Protein 5M2S (pdb70)

B-factor: mean 12.38, std 9.15, range [3.56, 56.99]

Sequence (220 aa):
PVANADVVIFDFGNYEAKAGEEVQVDVTVDSKNKAISAMDVVVFAIDSSPLTIDEIDKKESLAFKTTTAMTNIAILGANFKSLDDDKGEPLVPTKDPVFTLYVTVPATTPDGVYNVGFGNKCEVHKSNDGSKKYSSTAINGKKIKVGNPNVTLWGDANCDGIIVDISDAVIIMQSSLSNPSSKFGRNGNDEHHITAQGELNGDVNENGNGITNNADALAIQKYLLNLIGNLT

CATH classification: 2.60.40.680

Solvent-accessible surface area: 10361 Å² total; per-residue (Å²): 187,136,91,126,6,48,0,43,0,43,1,20,78,47,136,9,147,43,42,76,148,13,100,0,48,0,46,13,77,4,85,138,59,32,0,0,0,0,1,0,18,5,40,34,59,96,50,6,64,11,72,103,6,43,124,65,0,65,3,8,157,30,92,2,35,20,14,80,89,62,43,0,0,0,0,34,0,30,56,121,118,0,58,34,48,76,17,74,191,62,31,0,3,15,0,70,1,38,0,35,84,122,9,86,84,14,79,26,75,5,16,39,32,152,51,37,41,1,0,81,34,3,60,8,42,92,31,58,40,51,46,79,62,0,93,0,73,0,25,132,95,156,42,90,71,86,0,3,1,26,57,62,51,89,31,7,0,0,0,0,0,6,0,39,4,10,69,39,32,84,83,61,10,4,122,136,11,125,34,150,74,50,0,62,48,60,0,37,91,0,0,10,5,45,129,85,72,81,30,28,49,82,34,0,0,74,10,0,2,86,80,26,1,98,82,60,67,99,24,75

InterPro domains:
  IPR008965 CBM2/CBM3, carbohydrate-binding domain superfamily [SSF49384] (297-429)
  IPR008965 CBM2/CBM3, carbohydrate-binding domain superfamily [SSF49384] (471-603)
  IPR018247 EF-Hand 1, calcium-binding site [PS00018] (653-665)
  IPR036439 Dockerin domain superfamily [G3DSA:1.10.1330.10] (651-727)
  IPR036439 Dockerin domain superfamily [SSF63446] (649-690)

Nearest PDB structures (foldseek):
  5m2s-assembly1_B  TM=1.013E+00  e=1.628E-16  Ruminococcus flavefaciens FD-1
  5m2o-assembly1_B  TM=9.674E-01  e=4.427E-07  Ruminococcus flavefaciens FD-1
  8x39-assembly1_B  TM=8.456E-01  e=5.136E-03  Acetivibrio thermocellus DSM 1313
  2vn5-assembly2_D  TM=6.337E-01  e=2.522E-01  Ruminiclostridium cellulolyticum
  5m2s-assembly1_A  TM=1.007E+00  e=7.037E-29  Ruminococcus flavefaciens

Radius of gyration: 18.74 Å; Cα contacts (8 Å, |Δi|>4): 609; chains: 2; bounding box: 54×43×37 Å

Foldseek 3Di:
DDPDFQKEKEQDEAEEAAFDKDKTFIFMDNVQAFFFKKKFAKDKFPPKAQPDKAQAQPQLRWGWDDDRVRNIIMTTRAPPVRHTDDGDRGGRIITIMHRHNPHDFDKMFMGTDDDIFTHRHDPPHTTGYYYDDRIYGYDDD/DAPAACQQQPPPDHDLVSLVLLVCCVVPVCDANCPHDDPSHTHPNSQQNQCFDPRPPTGDNVSSVVSVCCVVVVDVDTD

Structure (mmCIF, N/CA/C/O backbone):
data_5M2S
#
_entry.id   5M2S
#
_cell.length_a   45.610
_cell.length_b   64.490
_cell.length_c   47.670
_cell.angle_alpha   90.000
_cell.angle_beta   116.720
_cell.angle_gamma   90.000
#
_symmetry.space_group_name_H-M   'P 1 21 1'
#
loop_
_entity.id
_entity.type
_entity.pdbx_description
1 polymer 'Putative cellulosomal scaffoldin protein'
2 polymer 'Doc8: Type I dockerin repeat domain from family 9 glycoside hydrolase WP_009982745[Ruminococcus flavefaciens]'
3 non-polymer 'CALCIUM ION'
4 non-polymer GLYCEROL
5 water water
#
loop_
_atom_site.group_PDB
_atom_site.id
_atom_site.type_symbol
_atom_site.label_atom_id
_atom_site.label_alt_id
_atom_site.label_comp_id
_atom_site.label_asym_id
_atom_site.label_entity_id
_atom_site.label_seq_id
_atom_site.pdbx_PDB_ins_code
_atom_site.Cartn_x
_atom_site.Cartn_y
_atom_site.Cartn_z
_atom_site.occupancy
_atom_site.B_iso_or_equiv
_atom_site.auth_seq_id
_atom_site.auth_comp_id
_atom_site.auth_asym_id
_atom_site.auth_atom_id
_atom_site.pdbx_PDB_model_num
ATOM 1 N N . PRO A 1 3 ? 19.780 3.618 -6.567 1.00 31.35 3 PRO A N 1
ATOM 2 C CA . PRO A 1 3 ? 19.984 3.694 -8.026 1.00 31.33 3 PRO A CA 1
ATOM 3 C C . PRO A 1 3 ? 18.699 3.462 -8.817 1.00 31.23 3 PRO A C 1
ATOM 4 O O . PRO A 1 3 ? 17.908 2.588 -8.438 1.00 31.64 3 PRO A O 1
ATOM 8 N N . VAL A 1 4 ? 18.478 4.216 -9.893 1.00 28.05 4 VAL A N 1
ATOM 9 C CA . VAL A 1 4 ? 17.354 3.906 -10.801 1.00 27.62 4 VAL A CA 1
ATOM 10 C C . VAL A 1 4 ? 17.887 3.816 -12.224 1.00 26.56 4 VAL A C 1
ATOM 11 O O . VAL A 1 4 ? 18.891 4.470 -12.567 1.00 25.69 4 VAL A O 1
ATOM 15 N N . ALA A 1 5 ? 17.232 2.988 -13.033 1.00 24.19 5 ALA A N 1
ATOM 16 C CA . ALA A 1 5 ? 17.602 2.842 -14.435 1.00 24.08 5 ALA A CA 1
ATOM 17 C C . ALA A 1 5 ? 17.376 4.167 -15.168 1.00 21.39 5 ALA A C 1
ATOM 18 O O . ALA A 1 5 ? 16.741 5.078 -14.647 1.00 22.36 5 ALA A O 1
ATOM 20 N N . ASN A 1 6 ? 17.949 4.267 -16.361 1.00 19.74 6 ASN A N 1
ATOM 21 C CA . ASN A 1 6 ? 17.714 5.362 -17.276 1.00 17.31 6 ASN A CA 1
ATOM 22 C C . ASN A 1 6 ? 16.178 5.486 -17.478 1.00 14.93 6 ASN A C 1
ATOM 23 O O . ASN A 1 6 ? 15.519 4.554 -17.952 1.00 13.13 6 ASN A O 1
ATOM 28 N N . ALA A 1 7 ? 15.610 6.619 -17.053 1.00 12.27 7 ALA A N 1
ATOM 29 C CA . ALA A 1 7 ? 14.157 6.828 -17.079 1.00 10.93 7 ALA A CA 1
ATOM 30 C C . ALA A 1 7 ? 13.610 6.992 -18.483 1.00 9.87 7 ALA A C 1
ATOM 31 O O . ALA A 1 7 ? 14.299 7.458 -19.376 1.00 9.43 7 ALA A O 1
ATOM 33 N N . ASP A 1 8 ? 12.348 6.601 -18.656 1.00 9.22 8 ASP A N 1
ATOM 34 C CA . ASP A 1 8 ? 11.684 6.693 -19.949 1.00 9.24 8 ASP A CA 1
ATOM 35 C C . ASP A 1 8 ? 11.472 8.171 -20.333 1.00 8.35 8 ASP A C 1
ATOM 36 O O . ASP A 1 8 ? 11.487 8.550 -21.518 1.00 8.50 8 ASP A O 1
ATOM 41 N N . VAL A 1 9 ? 11.217 8.989 -19.323 1.00 7.57 9 VAL A N 1
ATOM 42 C CA A VAL A 1 9 ? 10.901 10.397 -19.566 0.50 7.45 9 VAL A CA 1
ATOM 43 C CA B VAL A 1 9 ? 10.796 10.393 -19.494 0.50 7.19 9 VAL A CA 1
ATOM 44 C C . VAL A 1 9 ? 11.645 11.249 -18.575 1.00 7.25 9 VAL A C 1
ATOM 45 O O . VAL A 1 9 ? 11.774 10.912 -17.402 1.00 7.31 9 VAL A O 1
ATOM 52 N N . ILE A 1 10 ? 12.192 12.348 -19.075 1.00 7.02 10 ILE A N 1
ATOM 53 C CA . ILE A 1 10 ? 13.046 13.206 -18.248 1.00 6.87 10 ILE A CA 1
ATOM 54 C C . ILE A 1 10 ? 12.457 14.616 -18.226 1.00 6.46 10 ILE A C 1
ATOM 55 O O . ILE A 1 10 ? 12.288 15.251 -19.298 1.00 7.01 10 ILE A O 1
ATOM 60 N N . PHE A 1 11 ? 12.161 15.110 -17.028 1.00 6.02 11 PHE A N 1
ATOM 61 C CA . PHE A 1 11 ? 11.727 16.480 -16.847 1.00 5.76 11 PHE A CA 1
ATOM 62 C C . PHE A 1 11 ? 12.934 17.327 -16.521 1.00 5.95 11 PHE A C 1
ATOM 63 O O . PHE A 1 11 ? 13.828 16.869 -15.815 1.00 6.30 11 PHE A O 1
ATOM 71 N N . ASP A 1 12 ? 12.913 18.577 -16.972 1.00 6.06 12 ASP A N 1
ATOM 72 C CA . ASP A 1 12 ? 13.960 19.559 -16.646 1.00 6.09 12 ASP A CA 1
ATOM 73 C C . ASP A 1 12 ? 13.256 20.796 -16.080 1.00 6.05 12 ASP A C 1
ATOM 74 O O . ASP A 1 12 ? 12.506 21.481 -16.792 1.00 5.86 12 ASP A O 1
ATOM 79 N N . PHE A 1 13 ? 13.511 21.061 -14.789 1.00 6.16 13 PHE A N 1
ATOM 80 C CA . PHE A 1 13 ? 12.954 22.225 -14.097 1.00 6.02 13 PHE A CA 1
ATOM 81 C C . PHE A 1 13 ? 13.700 23.540 -14.397 1.00 6.18 13 PHE A C 1
ATOM 82 O O . PHE A 1 13 ? 13.218 24.598 -14.049 1.00 5.68 13 PHE A O 1
ATOM 90 N N . GLY A 1 14 ? 14.845 23.463 -15.072 1.00 6.48 14 GLY A N 1
ATOM 91 C CA . GLY A 1 14 ? 15.683 24.616 -15.295 1.00 6.85 14 GLY A CA 1
ATOM 92 C C . GLY A 1 14 ? 16.433 25.012 -14.057 1.00 7.26 14 GLY A C 1
ATOM 93 O O . GLY A 1 14 ? 16.111 24.560 -12.937 1.00 7.01 14 GLY A O 1
ATOM 94 N N . ASN A 1 15 ? 17.437 25.874 -14.251 1.00 7.45 15 ASN A N 1
ATOM 95 C CA . ASN A 1 15 ? 18.148 26.499 -13.142 1.00 7.59 15 ASN A CA 1
ATOM 96 C C . ASN A 1 15 ? 17.981 28.017 -13.220 1.00 7.36 15 ASN A C 1
ATOM 97 O O . ASN A 1 15 ? 17.793 28.575 -14.308 1.00 7.64 15 ASN A O 1
ATOM 102 N N . TYR A 1 16 ? 18.015 28.672 -12.060 1.00 7.21 16 TYR A N 1
ATOM 103 C CA . TYR A 1 16 ? 17.681 30.079 -11.943 1.00 7.35 16 TYR A CA 1
ATOM 104 C C . TYR A 1 16 ? 18.590 30.783 -10.961 1.00 8.10 16 TYR A C 1
ATOM 105 O O . TYR A 1 16 ? 19.181 30.147 -10.060 1.00 7.70 16 TYR A O 1
ATOM 114 N N . GLU A 1 17 ? 18.710 32.097 -11.156 1.00 9.44 17 GLU A N 1
ATOM 115 C CA . GLU A 1 17 ? 19.358 32.952 -10.188 1.00 11.16 17 GLU A CA 1
ATOM 116 C C . GLU A 1 17 ? 18.416 34.090 -9.843 1.00 10.43 17 GLU A C 1
ATOM 117 O O . GLU A 1 17 ? 17.804 34.693 -10.716 1.00 10.51 17 GLU A O 1
ATOM 123 N N . ALA A 1 18 ? 18.258 34.359 -8.565 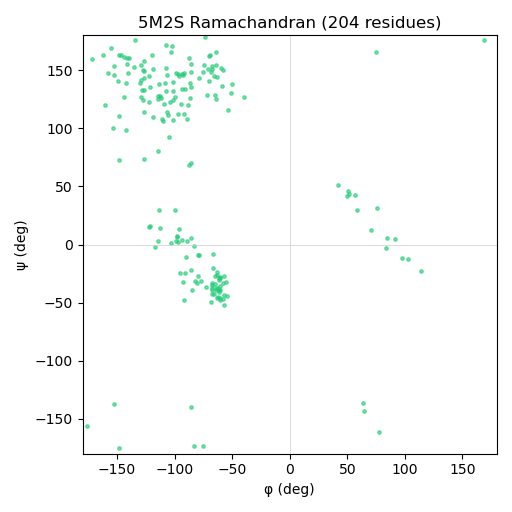1.00 10.51 18 ALA A N 1
ATOM 124 C CA . ALA A 1 18 ? 17.365 35.411 -8.142 1.00 10.16 18 ALA A CA 1
ATOM 125 C C . ALA A 1 18 ? 17.924 36.131 -6.926 1.00 11.07 18 ALA A C 1
ATOM 126 O O . ALA A 1 18 ? 18.770 35.607 -6.181 1.00 11.55 18 ALA A O 1
ATOM 128 N N . LYS A 1 19 ? 17.396 37.319 -6.708 1.00 12.26 19 LYS A N 1
ATOM 129 C CA . LYS A 1 19 ? 17.652 38.066 -5.479 1.00 12.46 19 LYS A CA 1
ATOM 130 C C . LYS A 1 19 ? 16.481 37.845 -4.553 1.00 11.43 19 LYS A C 1
ATOM 131 O O . LYS A 1 19 ? 15.349 37.697 -5.012 1.00 11.00 19 LYS A O 1
ATOM 137 N N . ALA A 1 20 ? 16.737 37.841 -3.252 1.00 10.27 20 ALA A N 1
ATOM 138 C CA . ALA A 1 20 ? 15.652 37.828 -2.286 1.00 10.30 20 ALA A CA 1
ATOM 139 C C . ALA A 1 20 ? 14.627 38.927 -2.581 1.00 10.08 20 ALA A C 1
ATOM 140 O O . ALA A 1 20 ? 15.002 40.104 -2.744 1.00 10.37 20 ALA A O 1
ATOM 142 N N . GLY A 1 21 ? 13.343 38.547 -2.616 1.00 9.52 21 GLY A N 1
ATOM 143 C CA . GLY A 1 21 ? 12.226 39.452 -2.915 1.00 9.83 21 GLY A CA 1
ATOM 144 C C . GLY A 1 21 ? 11.695 39.310 -4.331 1.00 10.44 21 GLY A C 1
ATOM 145 O O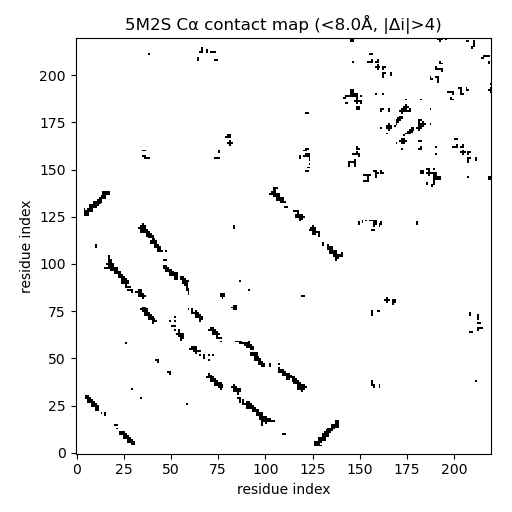 . GLY A 1 21 ? 10.621 39.806 -4.637 1.00 11.56 21 GLY A O 1
ATOM 146 N N . GLU A 1 22 ? 12.417 38.612 -5.184 1.00 10.12 22 GLU A N 1
ATOM 147 C CA . GLU A 1 22 ? 12.009 38.500 -6.584 1.00 10.80 22 GLU A CA 1
ATOM 148 C C . GLU A 1 22 ? 11.042 37.347 -6.830 1.00 10.96 22 GLU A C 1
ATOM 149 O O . GLU A 1 22 ? 10.949 36.405 -6.048 1.00 10.37 22 GLU A O 1
ATOM 155 N N . GLU A 1 23 ? 10.340 37.450 -7.944 1.00 10.69 23 GLU A N 1
ATOM 156 C CA . GLU A 1 23 ? 9.527 36.355 -8.449 1.00 11.13 23 GLU A CA 1
ATOM 157 C C . GLU A 1 23 ? 10.327 35.628 -9.502 1.00 10.30 23 GLU A C 1
ATOM 158 O O . GLU A 1 23 ? 11.106 36.244 -10.242 1.00 10.77 23 GLU A O 1
ATOM 164 N N . VAL A 1 24 ? 10.116 34.324 -9.574 1.00 8.47 24 VAL A N 1
ATOM 165 C CA . VAL A 1 24 ? 10.822 33.462 -10.516 1.00 8.34 24 VAL A CA 1
ATOM 166 C C . VAL A 1 24 ? 9.756 32.649 -11.242 1.00 7.72 24 VAL A C 1
ATOM 167 O O . VAL A 1 24 ? 8.928 32.038 -10.593 1.00 7.85 24 VAL A O 1
ATOM 171 N N . GLN A 1 25 ? 9.774 32.681 -12.581 1.00 7.39 25 GLN A N 1
ATOM 172 C CA . GLN A 1 25 ? 8.938 31.803 -13.407 1.00 7.35 25 GLN A CA 1
ATOM 173 C C . GLN A 1 25 ? 9.733 30.550 -13.719 1.00 7.04 25 GLN A C 1
ATOM 174 O O . GLN A 1 25 ? 10.765 30.616 -14.417 1.00 6.86 25 GLN A O 1
ATOM 180 N N . VAL A 1 26 ? 9.286 29.428 -13.169 1.00 6.77 26 VAL A N 1
ATOM 181 C CA . VAL A 1 26 ? 9.929 28.148 -13.372 1.00 6.63 26 VAL A CA 1
ATOM 182 C C . VAL A 1 26 ? 9.195 27.416 -14.495 1.00 7.11 26 VAL A C 1
ATOM 183 O O . VAL A 1 26 ? 8.033 27.059 -14.343 1.00 6.72 26 VAL A O 1
ATOM 187 N N . ASP A 1 27 ? 9.876 27.243 -15.627 1.00 7.37 27 ASP A N 1
ATOM 188 C CA . ASP A 1 27 ? 9.334 26.483 -16.754 1.00 8.26 27 ASP A CA 1
ATOM 189 C C . ASP A 1 27 ? 9.951 25.094 -16.762 1.00 7.74 27 ASP A C 1
ATOM 190 O O . ASP A 1 27 ? 11.178 24.957 -16.824 1.00 8.23 27 ASP A O 1
ATOM 195 N N . VAL A 1 28 ? 9.089 24.080 -16.733 1.00 6.88 28 VAL A N 1
ATOM 196 C CA . VAL A 1 28 ? 9.488 22.674 -16.678 1.00 6.59 28 VAL A CA 1
ATOM 197 C C . VAL A 1 28 ? 9.283 22.126 -18.080 1.00 6.62 28 VAL A C 1
ATOM 198 O O . VAL A 1 28 ? 8.187 22.235 -18.622 1.00 7.36 28 VAL A O 1
ATOM 202 N N . THR A 1 29 ? 10.325 21.589 -18.690 1.00 6.37 29 THR A N 1
ATOM 203 C CA . THR A 1 29 ? 10.185 20.962 -20.000 1.00 6.67 29 THR A CA 1
ATOM 204 C C . THR A 1 29 ? 10.303 19.445 -19.834 1.00 6.52 29 THR A C 1
ATOM 205 O O . THR A 1 29 ? 10.656 18.954 -18.760 1.00 6.24 29 THR A O 1
ATOM 209 N N . VAL A 1 30 ? 10.027 18.694 -20.899 1.00 6.61 30 VAL A N 1
ATOM 210 C CA . VAL A 1 30 ? 10.067 17.247 -20.814 1.00 6.89 30 VAL A CA 1
ATOM 211 C C . VAL A 1 30 ? 10.641 16.655 -22.095 1.00 7.26 30 VAL A C 1
ATOM 212 O O . VAL A 1 30 ? 10.326 17.139 -23.198 1.00 7.22 30 VAL A O 1
ATOM 216 N N . ASP A 1 31 ? 11.483 15.636 -21.914 1.00 7.48 31 ASP A N 1
ATOM 217 C CA . ASP A 1 31 ? 12.005 14.815 -22.999 1.00 7.86 31 ASP A CA 1
ATOM 218 C C . ASP A 1 31 ? 11.391 13.439 -22.860 1.00 7.88 31 ASP A C 1
ATOM 219 O O . ASP A 1 31 ? 11.713 12.673 -21.930 1.00 7.26 31 ASP A O 1
ATOM 224 N N . SER A 1 32 ? 10.476 13.115 -23.763 1.00 7.76 32 SER A N 1
ATOM 225 C CA . SER A 1 32 ? 9.846 11.790 -23.718 1.00 8.28 32 SER A CA 1
ATOM 226 C C . SER A 1 32 ? 10.509 10.841 -24.702 1.00 8.97 32 SER A C 1
ATOM 227 O O . SER A 1 32 ? 9.999 9.730 -24.928 1.00 9.38 32 SER A O 1
ATOM 230 N N . LYS A 1 33 ? 11.604 11.279 -25.319 1.00 9.77 33 LYS A N 1
ATOM 231 C CA . LYS A 1 33 ? 12.356 10.436 -26.278 1.00 10.65 33 LYS A CA 1
ATOM 232 C C . LYS A 1 33 ? 11.451 9.971 -27.406 1.00 11.04 33 LYS A C 1
ATOM 233 O O . LYS A 1 33 ? 11.530 8.803 -27.851 1.00 10.34 33 LYS A O 1
ATOM 239 N N . ASN A 1 34 ? 10.636 10.911 -27.892 1.00 10.65 34 ASN A N 1
ATOM 240 C CA . ASN A 1 34 ? 9.696 10.736 -29.011 1.00 12.13 34 ASN A CA 1
ATOM 241 C C . ASN A 1 34 ? 8.481 9.851 -28.710 1.00 11.97 34 ASN A C 1
ATOM 242 O O . ASN A 1 34 ? 7.757 9.448 -29.630 1.00 13.08 34 ASN A O 1
ATOM 247 N N . LYS A 1 35 ? 8.266 9.548 -27.439 1.00 11.62 35 LYS A N 1
ATOM 248 C CA . LYS A 1 35 ? 7.142 8.701 -27.021 1.00 10.97 35 LYS A CA 1
ATOM 249 C C . LYS A 1 35 ? 5.934 9.575 -26.696 1.00 9.89 35 LYS A C 1
ATOM 250 O O . LYS A 1 35 ? 6.084 10.719 -26.267 1.00 9.23 35 LYS A O 1
ATOM 256 N N . ALA A 1 36 ? 4.744 9.044 -26.960 1.00 9.12 36 ALA A N 1
ATOM 257 C CA . ALA A 1 36 ? 3.491 9.735 -26.652 1.00 8.23 36 ALA A CA 1
ATOM 258 C C . ALA A 1 36 ? 3.055 9.471 -25.224 1.00 7.81 36 ALA A C 1
ATOM 259 O O . ALA A 1 36 ? 3.304 8.387 -24.658 1.00 8.27 36 ALA A O 1
ATOM 261 N N . ILE A 1 37 ? 2.380 10.483 -24.648 1.00 7.16 37 ILE A N 1
ATOM 262 C CA . ILE A 1 37 ? 1.976 10.472 -23.252 1.00 6.55 37 ILE A CA 1
ATOM 263 C C . ILE A 1 37 ? 0.489 10.782 -23.248 1.00 6.37 37 ILE A C 1
ATOM 264 O O . ILE A 1 37 ? 0.033 11.703 -23.958 1.00 6.47 37 ILE A O 1
ATOM 269 N N . SER A 1 38 ? -0.293 10.009 -22.495 1.00 6.11 38 SER A N 1
ATOM 270 C CA . SER A 1 38 ? -1.751 10.237 -22.463 1.00 5.99 38 SER A CA 1
ATOM 271 C C . SER A 1 38 ? -2.219 11.174 -21.384 1.00 5.56 38 SER A C 1
ATOM 272 O O . SER A 1 38 ? -3.288 11.765 -21.535 1.00 5.61 38 SER A O 1
ATOM 275 N N . ALA A 1 39 ? -1.443 11.306 -20.307 1.00 5.36 39 ALA A N 1
ATOM 276 C CA . ALA A 1 39 ? -1.840 12.106 -19.160 1.00 5.13 39 ALA A CA 1
ATOM 277 C C . ALA A 1 39 ? -0.704 12.231 -18.186 1.00 5.05 39 ALA A C 1
ATOM 278 O O . ALA A 1 39 ? 0.218 11.433 -18.208 1.00 5.09 39 ALA A O 1
ATOM 280 N N . MET A 1 40 ? -0.779 13.250 -17.327 1.00 4.97 40 MET A N 1
ATOM 281 C CA . MET A 1 40 ? 0.112 13.346 -16.165 1.00 4.91 40 MET A CA 1
ATOM 282 C C . MET A 1 40 ? -0.707 13.738 -14.955 1.00 4.78 40 MET A C 1
ATOM 283 O O . MET A 1 40 ? -1.727 14.408 -15.084 1.00 4.62 40 MET A O 1
ATOM 288 N N . ASP A 1 41 ? -0.221 13.326 -13.793 1.00 4.69 41 ASP A N 1
ATOM 289 C CA . ASP A 1 41 ? -0.855 13.655 -12.526 1.00 4.64 41 ASP A CA 1
ATOM 290 C C . ASP A 1 41 ? 0.265 13.758 -11.512 1.00 4.72 41 ASP A C 1
ATOM 291 O O . ASP A 1 41 ? 0.954 12.760 -11.221 1.00 5.08 41 ASP A O 1
ATOM 296 N N . VAL A 1 42 ? 0.523 14.976 -11.053 1.00 4.53 42 VAL A N 1
ATOM 297 C CA . VAL A 1 42 ? 1.748 15.275 -10.326 1.00 4.63 42 VAL A CA 1
ATOM 298 C C . VAL A 1 42 ? 1.496 16.220 -9.150 1.00 4.58 42 VAL A C 1
ATOM 299 O O . VAL A 1 42 ? 0.496 16.932 -9.095 1.00 4.46 42 VAL A O 1
ATOM 303 N N . VAL A 1 43 ? 2.451 16.221 -8.224 1.00 4.89 43 VAL A N 1
ATOM 304 C CA A VAL A 1 43 ? 2.520 17.301 -7.236 0.50 4.76 43 VAL A CA 1
ATOM 305 C CA B VAL A 1 43 ? 2.537 17.171 -7.130 0.50 4.96 43 VAL A CA 1
ATOM 306 C C . VAL A 1 43 ? 3.937 17.794 -7.198 1.00 4.90 43 VAL A C 1
ATOM 307 O O . VAL A 1 43 ? 4.894 17.063 -7.498 1.00 5.00 43 VAL A O 1
ATOM 314 N N . PHE A 1 44 ? 4.061 19.091 -6.899 1.00 4.72 44 PHE A N 1
ATOM 315 C CA . PHE A 1 44 ? 5.360 19.763 -6.869 1.00 4.66 44 PHE A CA 1
ATOM 316 C C . PHE A 1 44 ? 5.823 19.932 -5.432 1.00 4.86 44 PHE A C 1
ATOM 317 O O . PHE A 1 44 ? 5.049 19.713 -4.482 1.00 5.39 44 PHE A O 1
ATOM 325 N N . ALA A 1 45 ? 7.075 20.363 -5.281 1.00 4.88 45 ALA A N 1
ATOM 326 C CA . ALA A 1 45 ? 7.645 20.698 -3.980 1.00 5.21 45 ALA A CA 1
ATOM 327 C C . ALA A 1 45 ? 8.739 21.745 -4.153 1.00 5.42 45 ALA A C 1
ATOM 328 O O . ALA A 1 45 ? 9.366 21.812 -5.197 1.00 5.17 45 ALA A O 1
ATOM 330 N N . ILE A 1 46 ? 8.970 22.536 -3.107 1.00 5.71 46 ILE A N 1
ATOM 331 C CA . ILE A 1 46 ? 9.969 23.566 -3.127 1.00 6.00 46 ILE A CA 1
ATOM 332 C C . ILE A 1 46 ? 10.533 23.773 -1.714 1.00 6.44 46 ILE A C 1
ATOM 333 O O . ILE A 1 46 ? 9.787 23.710 -0.711 1.00 7.26 46 ILE A O 1
ATOM 338 N N . ASP A 1 47 ? 11.841 23.997 -1.641 1.00 6.78 47 ASP A N 1
ATOM 339 C CA . ASP A 1 47 ? 12.536 24.251 -0.367 1.00 7.18 47 ASP A CA 1
ATOM 340 C C . ASP A 1 47 ? 12.066 25.555 0.280 1.00 7.66 47 ASP A C 1
ATOM 341 O O . ASP A 1 47 ? 12.069 26.629 -0.339 1.00 7.47 47 ASP A O 1
ATOM 346 N N . SER A 1 48 ? 11.684 25.472 1.544 1.00 8.00 48 SER A N 1
ATOM 347 C CA A SER A 1 48 ? 11.397 26.636 2.352 0.70 8.84 48 SER A CA 1
ATOM 348 C CA B SER A 1 48 ? 11.375 26.679 2.304 0.30 7.99 48 SER A CA 1
ATOM 349 C C . SER A 1 48 ? 12.624 27.573 2.353 1.00 8.05 48 SER A C 1
ATOM 350 O O . SER A 1 48 ? 13.768 27.086 2.373 1.00 7.79 48 SER A O 1
ATOM 355 N N . PRO A 1 49 ? 12.439 28.902 2.368 1.00 7.47 49 PRO A N 1
ATOM 356 C CA . PRO A 1 49 ? 11.166 29.603 2.515 1.00 7.52 49 PRO A CA 1
ATOM 357 C C . PRO A 1 49 ? 10.536 30.024 1.175 1.00 7.20 49 PRO A C 1
ATOM 358 O O . PRO A 1 49 ? 9.605 30.847 1.165 1.00 7.45 49 PRO A O 1
ATOM 362 N N . LEU A 1 50 ? 11.036 29.496 0.059 1.00 6.86 50 LEU A N 1
ATOM 363 C CA . LEU A 1 50 ? 10.441 29.825 -1.230 1.00 6.72 50 LEU A CA 1
ATOM 364 C C . LEU A 1 50 ? 9.048 29.234 -1.302 1.00 7.27 50 LEU A C 1
ATOM 365 O O . LEU A 1 50 ? 8.787 28.217 -0.636 1.00 6.87 50 LEU A O 1
ATOM 370 N N . THR A 1 51 ? 8.178 29.852 -2.110 1.00 7.15 51 THR A N 1
ATOM 371 C CA . THR A 1 51 ? 6.819 29.382 -2.281 1.00 8.10 51 THR A CA 1
ATOM 372 C C . THR A 1 51 ? 6.469 29.239 -3.736 1.00 7.24 51 THR A C 1
ATOM 373 O O . THR A 1 51 ? 6.835 30.075 -4.547 1.00 6.91 51 THR A O 1
ATOM 377 N N . ILE A 1 52 ? 5.721 28.188 -4.055 1.00 6.54 52 ILE A N 1
ATOM 378 C CA . ILE A 1 52 ? 5.048 28.117 -5.360 1.00 6.46 52 ILE A CA 1
ATOM 379 C C . ILE A 1 52 ? 3.685 28.774 -5.155 1.00 7.13 52 ILE A C 1
ATOM 380 O O . ILE A 1 52 ? 2.817 28.218 -4.462 1.00 6.86 52 ILE A O 1
ATOM 385 N N . ASP A 1 53 ? 3.521 29.972 -5.710 1.00 7.61 53 ASP A N 1
ATOM 386 C CA . ASP A 1 53 ? 2.299 30.766 -5.490 1.00 8.86 53 ASP A CA 1
ATOM 387 C C . ASP A 1 53 ? 1.153 30.339 -6.370 1.00 8.37 53 ASP A C 1
ATOM 388 O O . ASP A 1 53 ? -0.015 30.523 -6.007 1.00 7.41 53 ASP A O 1
ATOM 393 N N . GLU A 1 54 ? 1.489 29.882 -7.582 1.00 7.49 54 GLU A N 1
ATOM 394 C CA . GLU A 1 54 ? 0.492 29.556 -8.575 1.00 8.22 54 GLU A CA 1
ATOM 395 C C . GLU A 1 54 ? 1.097 28.579 -9.580 1.00 7.12 54 GLU A C 1
ATOM 396 O O . GLU A 1 54 ? 2.280 28.645 -9.865 1.00 6.42 54 GLU A O 1
ATOM 402 N N . ILE A 1 55 ? 0.253 27.682 -10.113 1.00 6.77 55 ILE A N 1
ATOM 403 C CA . ILE A 1 55 ? 0.612 26.754 -11.151 1.00 6.04 55 ILE A CA 1
ATOM 404 C C . ILE A 1 55 ? -0.206 27.151 -12.379 1.00 5.89 55 ILE A C 1
ATOM 405 O O . ILE A 1 55 ? -1.415 27.261 -12.302 1.00 5.51 55 ILE A O 1
ATOM 410 N N . ASP A 1 56 ? 0.454 27.383 -13.502 1.00 5.78 56 ASP A N 1
ATOM 411 C CA . ASP A 1 56 ? -0.303 27.751 -14.708 1.00 5.91 56 ASP A CA 1
ATOM 412 C C . ASP A 1 56 ? -1.242 26.622 -15.156 1.00 6.19 56 ASP A C 1
ATOM 413 O O . ASP A 1 56 ? -0.904 25.425 -15.022 1.00 5.60 56 ASP A O 1
ATOM 418 N N . LYS A 1 57 ? -2.412 26.992 -15.678 1.00 6.33 57 LYS A N 1
ATOM 419 C CA A LYS A 1 57 ? -3.391 26.006 -16.138 0.70 7.13 57 LYS A CA 1
ATOM 420 C CA B LYS A 1 57 ? -3.391 26.006 -16.134 0.30 6.72 57 LYS A CA 1
ATOM 421 C C . LYS A 1 57 ? -3.168 25.576 -17.592 1.00 7.22 57 LYS A C 1
ATOM 422 O O . LYS A 1 57 ? -3.946 24.795 -18.146 1.00 8.31 57 LYS A O 1
ATOM 433 N N . GLU A 1 58 ? -2.119 26.094 -18.234 1.00 7.34 58 GLU A N 1
ATOM 434 C CA . GLU A 1 58 ? -1.718 25.639 -19.568 1.00 8.00 58 GLU A CA 1
ATOM 435 C C . GLU A 1 58 ? -0.520 24.697 -19.482 1.00 7.53 58 GLU A C 1
ATOM 436 O O . GLU A 1 58 ? 0.478 24.996 -18.801 1.00 6.59 58 GLU A O 1
ATOM 442 N N . SER A 1 59 ? -0.632 23.556 -20.180 1.00 6.97 59 SER A N 1
ATOM 443 C CA . SER A 1 59 ? 0.521 22.689 -20.466 1.00 6.79 59 SER A CA 1
ATOM 444 C C . SER A 1 59 ? 0.871 22.894 -21.926 1.00 7.43 59 SER A C 1
ATOM 445 O O . SER A 1 59 ? 0.304 22.238 -22.825 1.00 7.46 59 SER A O 1
ATOM 448 N N . LEU A 1 60 ? 1.779 23.828 -22.173 1.00 8.08 60 LEU A N 1
ATOM 449 C CA . LEU A 1 60 ? 2.020 24.276 -23.528 1.00 9.14 60 LEU A CA 1
ATOM 450 C C . LEU A 1 60 ? 2.591 23.154 -24.393 1.00 8.83 60 LEU A C 1
ATOM 451 O O . LEU A 1 60 ? 2.236 23.053 -25.585 1.00 9.29 60 LEU A O 1
ATOM 456 N N . ALA A 1 61 ? 3.401 22.274 -23.799 1.00 7.77 61 ALA A N 1
ATOM 457 C CA . ALA A 1 61 ? 3.997 21.156 -24.520 1.00 7.63 61 ALA A CA 1
ATOM 458 C C . ALA A 1 61 ? 2.974 20.236 -25.192 1.00 8.06 61 ALA A C 1
ATOM 459 O O . ALA A 1 61 ? 3.266 19.571 -26.191 1.00 8.15 61 ALA A O 1
ATOM 461 N N . PHE A 1 62 ? 1.779 20.204 -24.620 1.00 7.96 62 PHE A N 1
ATOM 462 C CA . PHE A 1 62 ? 0.681 19.380 -25.113 1.00 8.42 62 PHE A CA 1
ATOM 463 C C . PHE A 1 62 ? -0.522 20.199 -25.640 1.00 9.52 62 PHE A C 1
ATOM 464 O O . PHE A 1 62 ? -1.535 19.618 -26.060 1.00 9.86 62 PHE A O 1
ATOM 472 N N . LYS A 1 63 ? -0.399 21.524 -25.650 1.00 11.05 63 LYS A N 1
ATOM 473 C CA . LYS A 1 63 ? -1.509 22.447 -25.965 1.00 12.62 63 LYS A CA 1
ATOM 474 C C . LYS A 1 63 ? -2.796 21.986 -25.296 1.00 12.01 63 LYS A C 1
ATOM 475 O O . LYS A 1 63 ? -3.830 21.828 -25.943 1.00 11.55 63 LYS A O 1
ATOM 481 N N . THR A 1 64 ? -2.701 21.726 -23.984 1.00 10.63 64 THR A N 1
ATOM 482 C CA A THR A 1 64 ? -3.871 21.260 -23.238 0.50 10.65 64 THR A CA 1
ATOM 483 C CA B THR A 1 64 ? -3.827 21.203 -23.212 0.50 10.81 64 THR A CA 1
ATOM 484 C C . THR A 1 64 ? -3.944 21.973 -21.912 1.00 10.87 64 THR A C 1
ATOM 485 O O . THR A 1 64 ? -2.969 22.563 -21.443 1.00 10.95 64 THR A O 1
ATOM 492 N N . THR A 1 65 ? -5.128 21.924 -21.335 1.00 10.99 65 THR A N 1
ATOM 493 C CA . THR A 1 65 ? -5.430 22.592 -20.100 1.00 11.65 65 THR A CA 1
ATOM 494 C C . THR A 1 65 ? -5.222 21.653 -18.937 1.00 9.84 65 THR A C 1
ATOM 495 O O . THR A 1 65 ? -5.681 20.496 -18.938 1.00 9.39 65 THR A O 1
ATOM 499 N N . ALA A 1 66 ? -4.550 22.159 -17.908 1.00 8.62 66 ALA A N 1
ATOM 500 C CA . ALA A 1 66 ? -4.326 21.412 -16.691 1.00 8.05 66 ALA A CA 1
ATOM 501 C C . ALA A 1 66 ? -5.293 21.865 -15.605 1.00 7.61 66 ALA A C 1
ATOM 502 O O . ALA A 1 66 ? -5.558 23.052 -15.442 1.00 8.09 66 ALA A O 1
ATOM 504 N N . MET A 1 67 ? -5.804 20.901 -14.857 1.00 6.71 67 MET A N 1
ATOM 505 C CA . MET A 1 67 ? -6.515 21.202 -13.629 1.00 6.65 67 MET A CA 1
ATOM 506 C C . MET A 1 67 ? -5.506 21.292 -12.498 1.00 6.26 67 MET A C 1
ATOM 507 O O . MET A 1 67 ? -4.568 20.493 -12.439 1.00 5.77 67 MET A O 1
ATOM 512 N N . THR A 1 68 ? -5.684 22.272 -11.614 1.00 6.01 68 THR A N 1
ATOM 513 C CA . THR A 1 68 ? -4.756 22.478 -10.524 1.00 6.02 68 THR A CA 1
ATOM 514 C C . THR A 1 68 ? -5.391 22.526 -9.148 1.00 6.16 68 THR A C 1
ATOM 515 O O . THR A 1 68 ? -6.569 22.838 -8.991 1.00 6.43 68 THR A O 1
ATOM 519 N N . ASN A 1 69 ? -4.573 22.256 -8.143 1.00 6.53 69 ASN A N 1
ATOM 520 C CA . ASN A 1 69 ? -4.926 22.522 -6.769 1.00 6.74 69 ASN A CA 1
ATOM 521 C C . ASN A 1 69 ? -3.709 23.012 -6.001 1.00 7.31 69 ASN A C 1
ATOM 522 O O . ASN A 1 69 ? -2.913 22.216 -5.505 1.00 6.90 69 ASN A O 1
ATOM 527 N N . ILE A 1 70 ? -3.614 24.331 -5.845 1.00 7.23 70 ILE A N 1
ATOM 528 C CA . ILE A 1 70 ? -2.447 24.905 -5.185 1.00 7.85 70 ILE A CA 1
ATOM 529 C C . ILE A 1 70 ? -2.308 24.406 -3.758 1.00 7.81 70 ILE A C 1
ATOM 530 O O . ILE A 1 70 ? -1.181 24.306 -3.231 1.00 7.73 70 ILE A O 1
ATOM 535 N N . ALA A 1 71 ? -3.420 24.040 -3.118 1.00 7.89 71 ALA A N 1
ATOM 536 C CA . ALA A 1 71 ? -3.337 23.593 -1.724 1.00 8.59 71 ALA A CA 1
ATOM 537 C C . ALA A 1 71 ? -2.487 22.344 -1.539 1.00 8.59 71 ALA A C 1
ATOM 538 O O . ALA A 1 71 ? -1.927 22.136 -0.438 1.00 9.24 71 ALA A O 1
ATOM 540 N N . ILE A 1 72 ? -2.418 21.483 -2.562 1.00 8.24 72 ILE A N 1
ATOM 541 C CA . ILE A 1 72 ? -1.509 20.330 -2.552 1.00 7.86 72 ILE A CA 1
ATOM 542 C C . ILE A 1 72 ? -0.379 20.414 -3.582 1.00 7.18 72 ILE A C 1
ATOM 543 O O . ILE A 1 72 ? 0.326 19.414 -3.837 1.00 6.98 72 ILE A O 1
ATOM 548 N N . LEU A 1 73 ? -0.178 21.604 -4.136 1.00 6.56 73 LEU A N 1
ATOM 549 C CA . LEU A 1 73 ? 0.771 21.823 -5.241 1.00 6.17 73 LEU A CA 1
ATOM 550 C C . LEU A 1 73 ? 0.586 20.828 -6.364 1.00 5.61 73 LEU A C 1
ATOM 551 O O . LEU A 1 73 ? 1.558 20.334 -6.937 1.00 5.17 73 LEU A O 1
ATOM 556 N N . GLY A 1 74 ? -0.670 20.560 -6.695 1.00 5.32 74 GLY A N 1
ATOM 557 C CA . GLY A 1 74 ? -0.995 19.514 -7.656 1.00 4.92 74 GLY A CA 1
ATOM 558 C C . GLY A 1 74 ? -1.473 20.034 -9.007 1.00 4.85 74 GLY A C 1
ATOM 559 O O . GLY A 1 74 ? -2.085 21.118 -9.118 1.00 4.99 74 GLY A O 1
ATOM 560 N N . ALA A 1 75 ? -1.228 19.227 -10.024 1.00 4.50 75 ALA A N 1
ATOM 561 C CA . ALA A 1 75 ? -1.762 19.481 -11.371 1.00 4.47 75 ALA A CA 1
ATOM 562 C C . ALA A 1 75 ? -1.931 18.166 -12.128 1.00 4.40 75 ALA A C 1
ATOM 563 O O . ALA A 1 75 ? -1.162 17.218 -11.944 1.00 4.23 75 ALA A O 1
ATOM 565 N N . ASN A 1 76 ? -2.960 18.102 -12.964 1.00 4.44 76 ASN A N 1
ATOM 566 C CA . ASN A 1 76 ? -3.120 16.968 -13.863 1.00 4.68 76 ASN A CA 1
ATOM 567 C C . ASN A 1 76 ? -3.786 17.377 -15.146 1.00 4.83 76 ASN A C 1
ATOM 568 O O . ASN A 1 76 ? -4.394 18.461 -15.247 1.00 4.98 76 ASN A O 1
ATOM 573 N N . PHE A 1 77 ? -3.649 16.519 -16.138 1.00 5.13 77 PHE A N 1
ATOM 574 C CA . PHE A 1 77 ? -4.242 16.761 -17.466 1.00 5.52 77 PHE A CA 1
ATOM 575 C C . PHE A 1 77 ? -4.305 15.466 -18.257 1.00 5.91 77 PHE A C 1
ATOM 576 O O . PHE A 1 77 ? -3.652 14.483 -17.904 1.00 5.66 77 PHE A O 1
ATOM 584 N N . LYS A 1 78 ? -5.122 15.484 -19.318 1.00 6.54 78 LYS A N 1
ATOM 585 C CA . LYS A 1 78 ? -5.159 14.423 -20.325 1.00 7.64 78 LYS A CA 1
ATOM 586 C C . LYS A 1 78 ? -4.621 15.058 -21.591 1.00 7.82 78 LYS A C 1
ATOM 587 O O . LYS A 1 78 ? -5.086 16.127 -21.996 1.00 9.86 78 LYS A O 1
ATOM 593 N N . SER A 1 79 ? -3.642 14.429 -22.204 1.00 7.11 79 SER A N 1
ATOM 594 C CA . SER A 1 79 ? -2.933 15.017 -23.343 1.00 7.11 79 SER A CA 1
ATOM 595 C C . SER A 1 79 ? -3.255 14.161 -24.537 1.00 7.56 79 SER A C 1
ATOM 596 O O . SER A 1 79 ? -2.455 13.301 -24.940 1.00 7.53 79 SER A O 1
ATOM 599 N N . LEU A 1 80 ? -4.436 14.408 -25.094 1.00 7.91 80 LEU A N 1
ATOM 600 C CA . LEU A 1 80 ? -4.955 13.616 -26.205 1.00 8.76 80 LEU A CA 1
ATOM 601 C C . LEU A 1 80 ? -5.329 14.564 -27.337 1.00 9.83 80 LEU A C 1
ATOM 602 O O . LEU A 1 80 ? -5.749 15.703 -27.082 1.00 9.76 80 LEU A O 1
ATOM 607 N N . ASP A 1 81 ? -5.208 14.086 -28.561 1.00 12.15 81 ASP A N 1
ATOM 608 C CA . ASP A 1 81 ? -5.720 14.835 -29.715 1.00 14.10 81 ASP A CA 1
ATOM 609 C C . ASP A 1 81 ? -7.244 14.776 -29.757 1.00 17.19 81 ASP A C 1
ATOM 610 O O . ASP A 1 81 ? -7.873 14.101 -28.917 1.00 15.42 81 ASP A O 1
ATOM 615 N N . ASP A 1 82 ? -7.838 15.453 -30.743 1.00 19.01 82 ASP A N 1
ATOM 616 C CA A ASP A 1 82 ? -9.299 15.573 -30.782 0.70 22.84 82 ASP A CA 1
ATOM 617 C CA B ASP A 1 82 ? -9.297 15.580 -30.834 0.30 20.84 82 ASP A CA 1
ATOM 618 C C . ASP A 1 82 ? -9.995 14.245 -31.057 1.00 22.03 82 ASP A C 1
ATOM 619 O O . ASP A 1 82 ? -11.213 14.150 -30.881 1.00 23.95 82 ASP A O 1
ATOM 628 N N . LYS A 1 83 ? -9.222 13.232 -31.443 1.00 20.93 83 LYS A N 1
ATOM 629 C CA . LYS A 1 83 ? -9.716 11.861 -31.595 1.00 21.26 83 LYS A CA 1
ATOM 630 C C . LYS A 1 83 ? -9.423 10.926 -30.418 1.00 18.77 83 LYS A C 1
ATOM 631 O O . LYS A 1 83 ? -9.740 9.743 -30.470 1.00 18.90 83 LYS A O 1
ATOM 637 N N . GLY A 1 84 ? -8.812 11.445 -29.365 1.00 15.04 84 GLY A N 1
ATOM 638 C CA . GLY A 1 84 ? -8.449 10.606 -28.211 1.00 13.93 84 GLY A CA 1
ATOM 639 C C . GLY A 1 84 ? -7.070 9.964 -28.212 1.00 12.45 84 GLY A C 1
ATOM 640 O O . GLY A 1 84 ? -6.755 9.215 -27.286 1.00 11.82 84 GLY A O 1
ATOM 641 N N . GLU A 1 85 ? -6.210 10.254 -29.202 1.00 12.03 85 GLU A N 1
ATOM 642 C CA . GLU A 1 85 ? -4.901 9.605 -29.255 1.00 11.36 85 GLU A CA 1
ATOM 643 C C . GLU A 1 85 ? -3.854 10.348 -28.408 1.00 9.88 85 GLU A C 1
ATOM 644 O O . GLU A 1 85 ? -3.774 11.550 -28.491 1.00 9.67 85 GLU A O 1
ATOM 650 N N . PRO A 1 86 ? -3.039 9.620 -27.627 1.00 9.31 86 PRO A N 1
ATOM 651 C CA . PRO A 1 86 ? -2.015 10.315 -26.825 1.00 8.65 86 PRO A CA 1
ATOM 652 C C . PRO A 1 86 ? -1.050 11.118 -27.699 1.00 8.89 86 PRO A C 1
ATOM 653 O O . PRO A 1 86 ? -0.770 10.745 -28.859 1.00 8.51 86 PRO A O 1
ATOM 657 N N . LEU A 1 87 ? -0.516 12.181 -27.111 1.00 8.31 87 LEU A N 1
ATOM 658 C CA . LEU A 1 87 ? 0.307 13.145 -27.816 1.00 8.84 87 LEU A CA 1
ATOM 659 C C . LEU A 1 87 ? 1.766 13.031 -27.455 1.00 8.33 87 LEU A C 1
ATOM 660 O O . LEU A 1 87 ? 2.118 12.758 -26.315 1.00 7.65 87 LEU A O 1
ATOM 665 N N . VAL A 1 88 ? 2.627 13.296 -28.448 1.00 8.53 88 VAL A N 1
ATOM 666 C CA . VAL A 1 88 ? 4.055 13.506 -28.187 1.00 8.70 88 VAL A CA 1
ATOM 667 C C . VAL A 1 88 ? 4.249 14.986 -27.851 1.00 8.49 88 VAL A C 1
ATOM 668 O O . VAL A 1 88 ? 3.819 15.851 -28.609 1.00 8.33 88 VAL A O 1
ATOM 672 N N . PRO A 1 89 ? 4.870 15.281 -26.694 1.00 8.15 89 PRO A N 1
ATOM 673 C CA . PRO A 1 89 ? 5.043 16.667 -26.272 1.00 8.15 89 PRO A CA 1
ATOM 674 C C . PRO A 1 89 ? 5.997 17.399 -27.192 1.00 8.53 89 PRO A C 1
ATOM 675 O O . PRO A 1 89 ? 6.876 16.772 -27.789 1.00 8.41 89 PRO A O 1
ATOM 679 N N . THR A 1 90 ? 5.815 18.709 -27.321 1.00 8.79 90 THR A N 1
ATOM 680 C CA . THR A 1 90 ? 6.826 19.549 -27.943 1.00 9.31 90 THR A CA 1
ATOM 681 C C . THR A 1 90 ? 7.9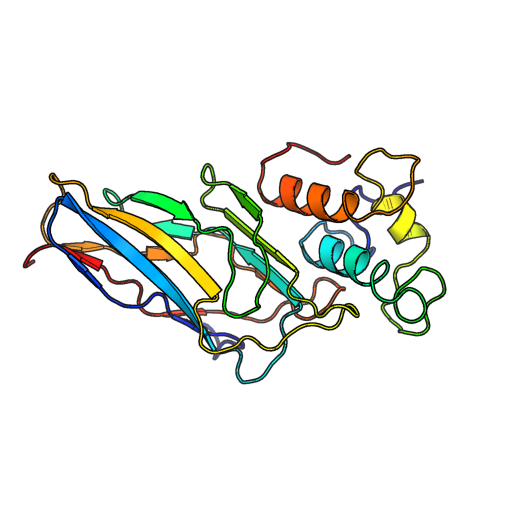04 19.933 -26.939 1.00 9.62 90 THR A C 1
ATOM 682 O O . THR A 1 90 ? 7.909 19.458 -25.805 1.00 9.07 90 THR A O 1
ATOM 686 N N . LYS A 1 91 ? 8.814 20.809 -27.359 1.00 10.70 91 LYS A N 1
ATOM 687 C CA . LYS A 1 91 ? 9.867 21.323 -26.472 1.00 11.88 91 LYS A CA 1
ATOM 688 C C . LYS A 1 91 ? 9.423 22.506 -25.593 1.00 11.30 91 LYS A C 1
ATOM 689 O O . LYS A 1 91 ? 10.202 23.039 -24.784 1.00 10.42 91 LYS A O 1
ATOM 695 N N . ASP A 1 92 ? 8.182 22.929 -25.752 1.00 10.54 92 ASP A N 1
ATOM 696 C CA . ASP A 1 92 ? 7.630 23.988 -24.920 1.00 9.90 92 ASP A CA 1
ATOM 697 C C . ASP A 1 92 ? 7.450 23.468 -23.489 1.00 8.78 92 ASP A C 1
ATOM 698 O O . ASP A 1 92 ? 7.437 22.248 -23.252 1.00 7.89 92 ASP A O 1
ATOM 703 N N . PRO A 1 93 ? 7.286 24.383 -22.533 1.00 8.35 93 PRO A N 1
ATOM 704 C CA . PRO A 1 93 ? 7.084 23.916 -21.158 1.00 7.84 93 PRO A CA 1
ATOM 705 C C . PRO A 1 93 ? 5.863 23.005 -20.997 1.00 7.10 93 PRO A C 1
ATOM 706 O O . PRO A 1 93 ? 4.809 23.269 -21.569 1.00 6.98 93 PRO A O 1
ATOM 710 N N . VAL A 1 94 ? 6.025 21.922 -20.240 1.00 6.68 94 VAL A N 1
ATOM 711 C CA . VAL A 1 94 ? 4.904 21.054 -19.859 1.00 6.38 94 VAL A CA 1
ATOM 712 C C . VAL A 1 94 ? 4.169 21.657 -18.635 1.00 6.01 94 VAL A C 1
ATOM 713 O O . VAL A 1 94 ? 2.963 21.472 -18.471 1.00 5.73 94 VAL A O 1
ATOM 717 N N . PHE A 1 95 ? 4.928 22.361 -17.769 1.00 5.79 95 PHE A N 1
ATOM 718 C CA . PHE A 1 95 ? 4.386 23.051 -16.600 1.00 5.66 95 PHE A CA 1
ATOM 719 C C . PHE A 1 95 ? 5.082 24.390 -16.429 1.00 5.69 95 PHE A C 1
ATOM 720 O O . PHE A 1 95 ? 6.275 24.536 -16.781 1.00 5.46 95 PHE A O 1
ATOM 728 N N . THR A 1 96 ? 4.336 25.355 -15.916 1.00 5.60 96 THR A N 1
ATOM 729 C CA . THR A 1 96 ? 4.886 26.639 -15.505 1.00 5.99 96 THR A CA 1
ATOM 730 C C . THR A 1 96 ? 4.447 26.907 -14.073 1.00 6.20 96 THR A C 1
ATOM 731 O O . THR A 1 96 ? 3.254 26.835 -13.780 1.00 5.96 96 THR A O 1
ATOM 735 N N . LEU A 1 97 ? 5.426 27.155 -13.185 1.00 6.08 97 LEU A N 1
ATOM 736 C CA . LEU A 1 97 ? 5.203 27.478 -11.778 1.00 6.32 97 LEU A CA 1
ATOM 737 C C . LEU A 1 97 ? 5.634 28.904 -11.515 1.00 6.62 97 LEU A C 1
ATOM 738 O O . LEU A 1 97 ? 6.667 29.360 -12.044 1.00 7.08 97 LEU A O 1
ATOM 743 N N . TYR A 1 98 ? 4.838 29.627 -10.737 1.00 6.13 98 TYR A N 1
ATOM 744 C CA . TYR A 1 98 ? 5.167 31.008 -10.375 1.00 6.42 98 TYR A CA 1
ATOM 745 C C . TYR A 1 98 ? 5.620 30.981 -8.925 1.00 6.32 98 TYR A C 1
ATOM 746 O O . TYR A 1 98 ? 4.828 30.681 -8.017 1.00 6.14 98 TYR A O 1
ATOM 755 N N . VAL A 1 99 ? 6.911 31.244 -8.729 1.00 6.31 99 VAL A N 1
ATOM 756 C CA . VAL A 1 99 ? 7.579 31.124 -7.443 1.00 6.60 99 VAL A CA 1
ATOM 757 C C . VAL A 1 99 ? 7.915 32.502 -6.877 1.00 7.25 99 VAL A C 1
ATOM 758 O O . VAL A 1 99 ? 8.262 33.429 -7.624 1.00 7.59 99 VAL A O 1
ATOM 762 N N . THR A 1 100 ? 7.704 32.643 -5.577 1.00 7.85 100 THR A N 1
ATOM 763 C CA . THR A 1 100 ? 8.158 33.843 -4.858 1.00 8.50 100 THR A CA 1
ATOM 764 C C . THR A 1 100 ? 9.355 33.463 -3.983 1.00 7.68 100 THR A C 1
ATOM 765 O O . THR A 1 100 ? 9.326 32.447 -3.273 1.00 6.85 100 THR A O 1
ATOM 769 N N . VAL A 1 101 ? 10.402 34.289 -4.073 1.00 7.37 101 VAL A N 1
ATOM 770 C CA . VAL A 1 101 ? 11.544 34.245 -3.165 1.00 7.41 101 VAL A CA 1
ATOM 771 C C . VAL A 1 101 ? 11.339 35.377 -2.176 1.00 7.53 101 VAL A C 1
ATOM 772 O O . VAL A 1 101 ? 11.478 36.545 -2.551 1.00 7.71 101 VAL A O 1
ATOM 776 N N . PRO A 1 102 ? 10.984 35.055 -0.933 1.00 7.29 102 PRO A N 1
ATOM 777 C CA . PRO A 1 102 ? 10.748 36.158 0.016 1.00 7.85 102 PRO A CA 1
ATOM 778 C C . PRO A 1 102 ? 11.960 37.056 0.189 1.00 7.79 102 PRO A C 1
ATOM 779 O O . PRO A 1 102 ? 13.108 36.609 0.056 1.00 7.65 102 PRO A O 1
ATOM 783 N N . ALA A 1 103 ? 11.700 38.329 0.476 1.00 8.28 103 ALA A N 1
ATOM 784 C CA . ALA A 1 103 ? 12.732 39.322 0.672 1.00 8.92 103 ALA A CA 1
ATOM 785 C C . ALA A 1 103 ? 13.573 39.032 1.932 1.00 9.48 103 ALA A C 1
ATOM 786 O O . ALA A 1 103 ? 14.592 39.670 2.141 1.00 11.60 103 ALA A O 1
ATOM 788 N N . THR A 1 104 ? 13.152 38.055 2.735 1.00 8.93 104 THR A N 1
ATOM 789 C CA . THR A 1 104 ? 13.853 37.608 3.946 1.00 9.10 104 THR A CA 1
ATOM 790 C C . THR A 1 104 ? 14.735 36.347 3.695 1.00 8.25 104 THR A C 1
ATOM 791 O O . THR A 1 104 ? 15.360 35.804 4.623 1.00 7.91 104 THR A O 1
ATOM 795 N N . THR A 1 105 ? 14.778 35.874 2.449 1.00 7.50 105 THR A N 1
ATOM 796 C CA . THR A 1 105 ? 15.436 34.604 2.163 1.00 7.06 105 THR A CA 1
ATOM 797 C C . THR A 1 105 ? 16.971 34.715 2.282 1.00 7.12 105 THR A C 1
ATOM 798 O O . THR A 1 105 ? 17.575 35.580 1.630 1.00 6.69 105 THR A O 1
ATOM 802 N N . PRO A 1 106 ? 17.605 33.802 3.057 1.00 7.49 106 PRO A N 1
ATOM 803 C CA . PRO A 1 106 ? 19.069 33.818 3.101 1.00 7.96 106 PRO A CA 1
ATOM 804 C C . PRO A 1 106 ? 19.726 33.395 1.809 1.00 8.44 106 PRO A C 1
ATOM 805 O O . PRO A 1 106 ? 19.175 32.577 1.071 1.00 7.45 106 PRO A O 1
ATOM 809 N N . ASP A 1 107 ? 20.903 33.952 1.521 1.00 9.09 107 ASP A N 1
ATOM 810 C CA . ASP A 1 107 ? 21.677 33.447 0.382 1.00 10.10 107 ASP A CA 1
ATOM 811 C C . ASP A 1 107 ? 21.775 31.938 0.493 1.00 9.58 107 ASP A C 1
ATOM 812 O O . ASP A 1 107 ? 21.979 31.392 1.583 1.00 9.77 107 ASP A O 1
ATOM 817 N N . GLY A 1 108 ? 21.620 31.251 -0.636 1.00 8.90 108 GLY A N 1
ATOM 818 C CA . GLY A 1 108 ? 21.644 29.801 -0.649 1.00 8.86 108 GLY A CA 1
ATOM 819 C C . GLY A 1 108 ? 21.175 29.255 -1.983 1.00 8.58 108 GLY A C 1
ATOM 820 O O . GLY A 1 108 ? 20.768 30.026 -2.849 1.00 8.05 108 GLY A O 1
ATOM 821 N N . VAL A 1 109 ? 21.236 27.935 -2.140 1.00 8.73 109 VAL A N 1
ATOM 822 C CA . VAL A 1 109 ? 20.657 27.293 -3.328 1.00 8.82 109 VAL A CA 1
ATOM 823 C C . VAL A 1 109 ? 19.457 26.477 -2.862 1.00 8.86 109 VAL A C 1
ATOM 824 O O . VAL A 1 109 ? 19.563 25.667 -1.932 1.00 9.40 109 VAL A O 1
ATOM 828 N N . TYR A 1 110 ? 18.299 26.720 -3.487 1.00 8.16 110 TYR A N 1
ATOM 829 C CA . TYR A 1 110 ? 17.029 26.171 -3.047 1.00 7.81 110 TYR A CA 1
ATOM 830 C C . TYR A 1 110 ? 16.453 25.345 -4.191 1.00 8.49 110 TYR A C 1
ATOM 831 O O . TYR A 1 110 ? 16.505 25.780 -5.340 1.00 9.20 110 TYR A O 1
ATOM 840 N N . ASN A 1 111 ? 15.932 24.159 -3.885 1.00 8.64 111 ASN A N 1
ATOM 841 C CA . ASN A 1 111 ? 15.440 23.276 -4.920 1.00 9.18 111 ASN A CA 1
ATOM 842 C C . ASN A 1 111 ? 13.953 23.395 -5.145 1.00 7.85 111 ASN A C 1
ATOM 843 O O . ASN A 1 111 ? 13.177 23.562 -4.199 1.00 7.94 111 ASN A O 1
ATOM 848 N N . VAL A 1 112 ? 13.582 23.240 -6.408 1.00 7.03 112 VAL A N 1
ATOM 849 C CA . VAL A 1 112 ? 12.191 23.065 -6.843 1.00 6.61 112 VAL A CA 1
ATOM 850 C C . VAL A 1 112 ? 12.151 21.795 -7.695 1.00 6.24 112 VAL A C 1
ATOM 851 O O . VAL A 1 112 ? 13.101 21.477 -8.426 1.00 6.38 112 VAL A O 1
ATOM 855 N N . GLY A 1 113 ? 11.057 21.045 -7.559 1.00 6.17 113 GLY A N 1
ATOM 856 C CA . GLY A 1 113 ? 10.920 19.778 -8.237 1.00 6.00 113 GLY A CA 1
ATOM 857 C C . GLY A 1 113 ? 9.565 19.165 -7.991 1.00 5.83 113 GLY A C 1
ATOM 858 O O . GLY A 1 113 ? 8.610 19.868 -7.704 1.00 5.37 113 GLY A O 1
ATOM 859 N N . PHE A 1 114 ? 9.490 17.850 -8.127 1.00 6.03 114 PHE A N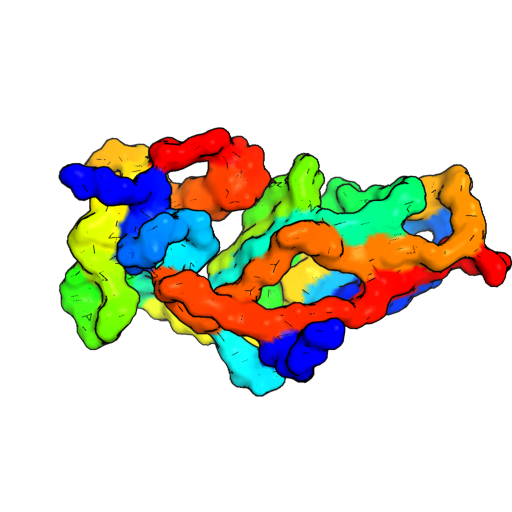 1
ATOM 860 C CA . PHE A 1 114 ? 8.280 17.146 -7.758 1.00 6.26 114 PHE A CA 1
ATOM 861 C C . PHE A 1 114 ? 8.271 16.817 -6.284 1.00 6.93 114 PHE A C 1
ATOM 862 O O . PHE A 1 114 ? 9.328 16.678 -5.649 1.00 7.02 114 PHE A O 1
ATOM 870 N N . GLY A 1 115 ? 7.064 16.648 -5.744 1.00 7.63 115 GLY A N 1
ATOM 871 C CA . GLY A 1 115 ? 6.875 16.036 -4.432 1.00 8.70 115 GLY A CA 1
ATOM 872 C C . GLY A 1 115 ? 6.808 14.520 -4.545 1.00 9.76 115 GLY A C 1
ATOM 873 O O . GLY A 1 115 ? 7.482 13.908 -5.388 1.00 10.12 115 GLY A O 1
ATOM 874 N N . ASN A 1 116 ? 5.898 13.939 -3.774 1.00 11.95 116 ASN A N 1
ATOM 875 C CA . ASN A 1 116 ? 5.802 12.496 -3.612 1.00 13.43 116 ASN A CA 1
ATOM 876 C C . ASN A 1 116 ? 4.978 11.755 -4.671 1.00 13.83 116 ASN A C 1
ATOM 877 O O . ASN A 1 116 ? 4.756 10.526 -4.540 1.00 17.18 116 ASN A O 1
ATOM 882 N N . LYS A 1 117 ? 4.524 12.468 -5.698 1.00 10.69 117 LYS A N 1
ATOM 883 C CA . LYS A 1 117 ? 3.707 11.893 -6.744 1.00 9.35 117 LYS A CA 1
ATOM 884 C C . LYS A 1 117 ? 4.097 12.562 -8.056 1.00 8.43 117 LYS A C 1
ATOM 885 O O . LYS A 1 117 ? 4.143 13.789 -8.166 1.00 7.39 117 LYS A O 1
ATOM 891 N N . CYS A 1 118 ? 4.425 11.740 -9.038 1.00 7.96 118 CYS A N 1
ATOM 892 C CA . CYS A 1 118 ? 4.675 12.214 -10.379 1.00 7.95 118 CYS A CA 1
ATOM 893 C C . CYS A 1 118 ? 4.360 11.047 -11.287 1.00 8.00 118 CYS A C 1
ATOM 894 O O . CYS A 1 118 ? 5.158 10.111 -11.405 1.00 8.58 118 CYS A O 1
ATOM 897 N N . GLU A 1 119 ? 3.172 11.070 -11.888 1.00 7.45 119 GLU A N 1
ATOM 898 C CA . GLU A 1 119 ? 2.741 9.966 -12.732 1.00 7.31 119 GLU A CA 1
ATOM 899 C C . GLU A 1 119 ? 2.621 10.435 -14.156 1.00 7.08 119 GLU A C 1
ATOM 900 O O . GLU A 1 119 ? 1.916 11.395 -14.433 1.00 6.71 119 GLU A O 1
ATOM 906 N N . VAL A 1 120 ? 3.276 9.708 -15.054 1.00 6.83 120 VAL A N 1
ATOM 907 C CA . VAL A 1 120 ? 3.247 9.962 -16.481 1.00 6.43 120 VAL A CA 1
ATOM 908 C C . VAL A 1 120 ? 2.645 8.705 -17.138 1.00 6.69 120 VAL A C 1
ATOM 909 O O . VAL A 1 120 ? 3.273 7.654 -17.185 1.00 6.98 120 VAL A O 1
ATOM 913 N N . HIS A 1 121 ? 1.435 8.831 -17.649 1.00 6.51 121 HIS A N 1
ATOM 914 C CA . HIS A 1 121 ? 0.691 7.695 -18.166 1.00 6.69 121 HIS A CA 1
ATOM 915 C C . HIS A 1 121 ? 0.903 7.500 -19.673 1.00 7.08 121 HIS A C 1
ATOM 916 O O . HIS A 1 121 ? 1.041 8.470 -20.436 1.00 6.81 121 HIS A O 1
ATOM 923 N N . LYS A 1 122 ? 0.894 6.231 -20.092 1.00 7.71 122 LYS A N 1
ATOM 924 C CA . LYS A 1 122 ? 1.149 5.878 -21.503 1.00 8.65 122 LYS A CA 1
ATOM 925 C C . LYS A 1 122 ? -0.103 5.767 -22.338 1.00 8.59 122 LYS A C 1
ATOM 926 O O . LYS A 1 122 ? -0.092 6.025 -23.533 1.00 8.28 122 LYS A O 1
ATOM 932 N N . SER A 1 123 ? -1.192 5.342 -21.720 1.00 8.11 123 SER A N 1
ATOM 933 C CA . SER A 1 123 ? -2.326 4.891 -22.485 1.00 8.35 123 SER A CA 1
ATOM 934 C C . SER A 1 123 ? -3.578 5.106 -21.670 1.00 8.13 123 SER A C 1
ATOM 935 O O . SER A 1 123 ? -3.700 6.160 -21.028 1.00 7.12 123 SER A O 1
ATOM 938 N N . ASN A 1 124 ? -4.498 4.125 -21.661 1.00 8.18 124 ASN A N 1
ATOM 939 C CA . ASN A 1 124 ? -5.746 4.283 -20.899 1.00 8.51 124 ASN A CA 1
ATOM 940 C C . ASN A 1 124 ? -5.977 3.195 -19.836 1.00 8.57 124 ASN A C 1
ATOM 941 O O . ASN A 1 124 ? -7.094 3.063 -19.296 1.00 8.38 124 ASN A O 1
ATOM 946 N N . ASP A 1 125 ? -4.920 2.445 -19.517 1.00 8.49 125 ASP A N 1
ATOM 947 C CA . ASP A 1 125 ? -5.044 1.207 -18.755 1.00 9.00 125 ASP A CA 1
ATOM 948 C C . ASP A 1 125 ? -4.240 1.193 -17.450 1.00 8.87 125 ASP A C 1
ATOM 949 O O . ASP A 1 125 ? -4.023 0.130 -16.854 1.00 9.21 125 ASP A O 1
ATOM 954 N N . GLY A 1 126 ? -3.818 2.376 -17.008 1.00 8.32 126 GLY A N 1
ATOM 955 C CA . GLY A 1 126 ? -3.023 2.533 -15.816 1.00 8.40 126 GLY A CA 1
ATOM 956 C C . GLY A 1 126 ? -1.521 2.332 -15.994 1.00 8.76 126 GLY A C 1
ATOM 957 O O . GLY A 1 126 ? -0.750 2.546 -15.034 1.00 9.52 126 GLY A O 1
ATOM 958 N N . SER A 1 127 ? -1.077 1.973 -17.190 1.00 8.87 127 SER A N 1
ATOM 959 C CA . SER A 1 127 ? 0.356 1.798 -17.463 1.00 9.14 127 SER A CA 1
ATOM 960 C C . SER A 1 127 ? 1.038 3.174 -17.446 1.00 9.08 127 SER A C 1
ATOM 961 O O . SER A 1 127 ? 0.461 4.149 -17.915 1.00 8.11 127 SER A O 1
ATOM 964 N N . LYS A 1 128 ? 2.247 3.204 -16.880 1.00 9.39 128 LYS A N 1
ATOM 965 C CA A LYS A 1 128 ? 2.996 4.444 -16.661 0.70 9.87 128 LYS A CA 1
ATOM 966 C CA B LYS A 1 128 ? 2.997 4.438 -16.649 0.30 9.31 128 LYS A CA 1
ATOM 967 C C . LYS A 1 128 ? 4.445 4.305 -17.131 1.00 9.84 128 LYS A C 1
ATOM 968 O O . LYS A 1 128 ? 5.051 3.238 -17.038 1.00 10.31 128 LYS A O 1
ATOM 979 N N . TYR A 1 129 ? 4.988 5.387 -17.656 1.00 9.50 129 TYR A N 1
ATOM 980 C CA . TYR A 1 129 ? 6.418 5.473 -17.924 1.00 9.29 129 TYR A CA 1
ATOM 981 C C . TYR A 1 129 ? 7.182 5.669 -16.622 1.00 8.95 129 TYR A C 1
ATOM 982 O O . TYR A 1 129 ? 6.645 6.215 -15.641 1.00 8.05 129 TYR A O 1
ATOM 991 N N . SER A 1 130 ? 8.450 5.258 -16.599 1.00 8.44 130 SER A N 1
ATOM 992 C CA . SER A 1 130 ? 9.347 5.706 -15.541 1.00 8.37 130 SER A CA 1
ATOM 993 C C . SER A 1 130 ? 9.727 7.158 -15.847 1.00 8.27 130 SER A C 1
ATOM 994 O O . SER A 1 130 ? 9.776 7.559 -17.022 1.00 8.12 130 SER A O 1
ATOM 997 N N . SER A 1 131 ? 9.958 7.948 -14.801 1.00 8.33 131 SER A N 1
ATOM 998 C CA . SER A 1 131 ? 10.348 9.331 -15.013 1.00 8.37 131 SER A CA 1
ATOM 999 C C . SER A 1 131 ? 11.391 9.765 -14.009 1.00 8.03 131 SER A C 1
ATOM 1000 O O . SER A 1 131 ? 11.577 9.159 -12.937 1.00 8.62 131 SER A O 1
ATOM 1003 N N . THR A 1 132 ? 12.070 10.836 -14.372 1.00 7.54 132 THR A N 1
ATOM 1004 C CA . THR A 1 132 ? 13.055 11.467 -13.490 1.00 7.50 132 THR A CA 1
ATOM 1005 C C . THR A 1 132 ? 13.025 12.972 -13.759 1.00 6.91 132 THR A C 1
ATOM 1006 O O . THR A 1 132 ? 12.480 13.401 -14.777 1.00 6.94 132 THR A O 1
ATOM 1010 N N . ALA A 1 133 ? 13.587 13.749 -12.838 1.00 6.85 133 ALA A N 1
ATOM 1011 C CA . ALA A 1 133 ? 13.633 15.204 -12.973 1.00 6.76 133 ALA A CA 1
ATOM 1012 C C . ALA A 1 133 ? 15.037 15.704 -12.733 1.00 6.61 133 ALA A C 1
ATOM 1013 O O . ALA A 1 133 ? 15.741 15.185 -11.840 1.00 6.83 133 ALA A O 1
ATOM 1015 N N . ILE A 1 134 ? 15.459 16.673 -13.543 1.00 6.33 134 ILE A N 1
ATOM 1016 C CA . ILE A 1 134 ? 16.774 17.279 -13.392 1.00 6.20 134 ILE A CA 1
ATOM 1017 C C . ILE A 1 134 ? 16.686 18.766 -13.120 1.00 5.85 134 ILE A C 1
ATOM 1018 O O . ILE A 1 134 ? 15.671 19.417 -13.392 1.00 5.30 134 ILE A O 1
ATOM 1023 N N . ASN A 1 135 ? 17.805 19.298 -12.633 1.00 5.81 135 ASN A N 1
ATOM 1024 C CA . ASN A 1 135 ? 17.947 20.725 -12.355 1.00 5.81 135 ASN A CA 1
ATOM 1025 C C . ASN A 1 135 ? 16.974 21.184 -11.248 1.00 5.77 135 ASN A C 1
ATOM 1026 O O . ASN A 1 135 ? 16.807 20.462 -10.253 1.00 6.24 135 ASN A O 1
ATOM 1031 N N . GLY A 1 136 ? 16.324 22.326 -11.421 1.00 5.84 136 GLY A N 1
ATOM 1032 C CA . GLY A 1 136 ? 15.495 22.910 -10.386 1.00 6.28 136 GLY A CA 1
ATOM 1033 C C . GLY A 1 136 ? 16.296 23.572 -9.269 1.00 6.83 136 GLY A C 1
ATOM 1034 O O . GLY A 1 136 ? 15.832 23.644 -8.138 1.00 7.61 136 GLY A O 1
ATOM 1035 N N . LYS A 1 137 ? 17.466 24.118 -9.585 1.00 7.13 137 LYS A N 1
ATOM 1036 C CA A LYS A 1 137 ? 18.252 24.826 -8.590 0.50 7.51 137 LYS A CA 1
ATOM 1037 C CA B LYS A 1 137 ? 18.255 24.845 -8.597 0.50 7.23 137 LYS A CA 1
ATOM 1038 C C . LYS A 1 137 ? 17.972 26.334 -8.726 1.00 7.25 137 LYS A C 1
ATOM 1039 O O . LYS A 1 137 ? 18.131 26.915 -9.814 1.00 7.50 137 LYS A O 1
ATOM 1050 N N . ILE A 1 138 ? 17.535 26.952 -7.625 1.00 7.08 138 ILE A N 1
ATOM 1051 C CA . ILE A 1 138 ? 17.328 28.401 -7.558 1.00 6.94 138 ILE A CA 1
ATOM 1052 C C . ILE A 1 138 ? 18.388 29.013 -6.643 1.00 7.82 138 ILE A C 1
ATOM 1053 O O . ILE A 1 138 ? 18.342 28.827 -5.421 1.00 7.47 138 ILE A O 1
ATOM 1058 N N . LYS A 1 139 ? 19.365 29.691 -7.242 1.00 8.57 139 LYS A N 1
ATOM 1059 C CA . LYS A 1 139 ? 20.429 30.316 -6.454 1.00 10.49 139 LYS A CA 1
ATOM 1060 C C . LYS A 1 139 ? 19.996 31.705 -6.053 1.00 9.73 139 LYS A C 1
ATOM 1061 O O . LYS A 1 139 ? 19.744 32.550 -6.905 1.00 9.94 139 LYS A O 1
ATOM 1067 N N . VAL A 1 140 ? 19.940 31.937 -4.739 1.00 9.87 140 VAL A N 1
ATOM 1068 C CA . VAL A 1 140 ? 19.443 33.185 -4.180 1.00 9.76 140 VAL A CA 1
ATOM 1069 C C . VAL A 1 140 ? 20.653 33.910 -3.610 1.00 10.73 140 VAL A C 1
ATOM 1070 O O . VAL A 1 140 ? 21.383 33.357 -2.802 1.00 10.11 140 VAL A O 1
ATOM 1074 N N . GLY A 1 141 ? 20.898 35.118 -4.116 1.00 12.91 141 GLY A N 1
ATOM 1075 C CA . GLY A 1 141 ? 22.082 35.901 -3.719 1.00 15.91 141 GLY A CA 1
ATOM 1076 C C . GLY A 1 141 ? 23.412 35.271 -4.123 1.00 19.37 141 GLY A C 1
ATOM 1077 O O . GLY A 1 141 ? 23.531 34.657 -5.193 1.00 20.02 141 GLY A O 1
ATOM 1078 N N . ASN A 1 142 ? 24.415 35.414 -3.254 1.00 23.76 142 ASN A N 1
ATOM 1079 C CA . ASN A 1 142 ? 25.765 34.875 -3.490 1.00 28.56 142 ASN A CA 1
ATOM 1080 C C . ASN A 1 142 ? 26.264 34.001 -2.343 1.00 28.44 142 ASN A C 1
ATOM 1081 O O . ASN A 1 142 ? 27.143 34.429 -1.586 1.00 27.70 142 ASN A O 1
ATOM 1086 N N . PRO A 1 143 ? 25.725 32.775 -2.214 1.00 26.96 143 PRO A N 1
ATOM 1087 C CA . PRO A 1 143 ? 26.106 31.884 -1.109 1.00 29.61 143 PRO A CA 1
ATOM 1088 C C . PRO A 1 143 ? 27.585 31.459 -1.131 1.00 33.17 143 PRO A C 1
ATOM 1089 O O . PRO A 1 143 ? 28.139 31.239 -2.214 1.00 36.06 143 PRO A O 1
ATOM 1093 N N . ASN B 2 24 ? -24.604 -2.340 -10.639 1.00 25.51 24 ASN B N 1
ATOM 1094 C CA . ASN B 2 24 ? -23.557 -2.573 -9.586 1.00 26.30 24 ASN B CA 1
ATOM 1095 C C . ASN B 2 24 ? -22.179 -2.029 -9.968 1.00 22.40 24 ASN B C 1
ATOM 1096 O O . ASN B 2 24 ? -21.553 -2.518 -10.918 1.00 26.80 24 ASN B O 1
ATOM 1101 N N . VAL B 2 25 ? -21.697 -1.091 -9.167 1.00 15.93 25 VAL B N 1
ATOM 1102 C CA . VAL B 2 25 ? -20.368 -0.489 -9.345 1.00 13.26 25 VAL B CA 1
ATOM 1103 C C . VAL B 2 25 ? -19.326 -1.265 -8.543 1.00 11.80 25 VAL B C 1
ATOM 1104 O O . VAL B 2 25 ? -19.551 -1.559 -7.363 1.00 11.25 25 VAL B O 1
ATOM 1108 N N . THR B 2 26 ? -18.185 -1.567 -9.151 1.00 10.58 26 THR B N 1
ATOM 1109 C CA . THR B 2 26 ? -17.114 -2.261 -8.448 1.00 10.68 26 THR B CA 1
ATOM 1110 C C . THR B 2 26 ? -16.244 -1.283 -7.677 1.00 10.04 26 THR B C 1
ATOM 1111 O O . THR B 2 26 ? -15.810 -1.551 -6.569 1.00 9.65 26 THR B O 1
ATOM 1115 N N . LEU B 2 27 ? -15.988 -0.126 -8.269 1.00 8.77 27 LEU B N 1
ATOM 1116 C CA . LEU B 2 27 ? -15.115 0.884 -7.648 1.00 8.23 27 LEU B CA 1
ATOM 1117 C C . LEU B 2 27 ? -15.433 2.220 -8.335 1.00 7.36 27 LEU B C 1
ATOM 1118 O O . LEU B 2 27 ? -15.331 2.315 -9.560 1.00 6.46 27 LEU B O 1
ATOM 1123 N N . TRP B 2 28 ? -15.883 3.207 -7.560 1.00 7.33 28 TRP B N 1
ATOM 1124 C CA . TRP B 2 28 ? -16.284 4.504 -8.129 1.00 7.17 28 TRP B CA 1
ATOM 1125 C C . TRP B 2 28 ? -15.072 5.181 -8.756 1.00 6.97 28 TRP B C 1
ATOM 1126 O O . TRP B 2 28 ? -14.054 5.372 -8.085 1.00 7.14 28 TRP B O 1
ATOM 1137 N N . GLY B 2 29 ? -15.200 5.543 -10.030 1.00 6.30 29 GLY B N 1
ATOM 1138 C CA . GLY B 2 29 ? -14.121 6.203 -10.788 1.00 6.02 29 GLY B CA 1
ATOM 1139 C C . GLY B 2 29 ? -13.317 5.248 -11.639 1.00 5.80 29 GLY B C 1
ATOM 1140 O O . GLY B 2 29 ? -12.571 5.682 -12.504 1.00 5.75 29 GLY B O 1
ATOM 1141 N N . ASP B 2 30 ? -13.492 3.938 -11.434 1.00 5.75 30 ASP B N 1
ATOM 1142 C CA . ASP B 2 30 ? -12.635 2.960 -12.108 1.00 5.41 30 ASP B CA 1
ATOM 1143 C C . ASP B 2 30 ? -13.178 2.588 -13.486 1.00 5.34 30 ASP B C 1
ATOM 1144 O O . ASP B 2 30 ? -13.579 1.440 -13.751 1.00 5.31 30 ASP B O 1
ATOM 1149 N N . ALA B 2 31 ? -13.116 3.581 -14.374 1.00 5.14 31 ALA B N 1
ATOM 1150 C CA . ALA B 2 31 ? -13.636 3.494 -15.733 1.00 5.32 31 ALA B CA 1
ATOM 1151 C C . ALA B 2 31 ? -12.907 2.479 -16.586 1.00 5.78 31 ALA B C 1
ATOM 1152 O O . ALA B 2 31 ? -13.502 1.930 -17.532 1.00 6.28 31 ALA B O 1
ATOM 1154 N N . ASN B 2 32 ? -11.632 2.217 -16.282 1.00 5.89 32 ASN B N 1
ATOM 1155 C CA . ASN B 2 32 ? -10.887 1.187 -17.029 1.00 6.53 32 ASN B CA 1
ATOM 1156 C C . ASN B 2 32 ? -10.808 -0.197 -16.332 1.00 6.98 32 ASN B C 1
ATOM 1157 O O . ASN B 2 32 ? -10.124 -1.106 -16.818 1.00 7.35 32 ASN B O 1
ATOM 1162 N N . CYS B 2 33 ? -11.521 -0.335 -15.221 1.00 7.68 33 CYS B N 1
ATOM 1163 C CA . CYS B 2 33 ? -11.650 -1.607 -14.496 1.00 8.60 33 CYS B CA 1
ATOM 1164 C C . CYS B 2 33 ? -10.327 -2.296 -14.163 1.00 9.38 33 CYS B C 1
ATOM 1165 O O . CYS B 2 33 ? -10.221 -3.544 -14.246 1.00 10.39 33 CYS B O 1
ATOM 1168 N N . ASP B 2 34 ? -9.357 -1.516 -13.708 1.00 8.57 34 ASP B N 1
ATOM 1169 C CA . ASP B 2 34 ? -8.081 -2.068 -13.281 1.00 9.32 34 ASP B CA 1
ATOM 1170 C C . ASP B 2 34 ? -7.924 -2.137 -11.763 1.00 9.47 34 ASP B C 1
ATOM 1171 O O . ASP B 2 34 ? -6.876 -2.568 -11.263 1.00 10.65 34 ASP B O 1
ATOM 1176 N N . GLY B 2 35 ? -8.956 -1.725 -11.020 1.00 9.18 35 GLY B N 1
ATOM 1177 C CA . GLY B 2 35 ? -8.959 -1.795 -9.550 1.00 9.47 35 GLY B CA 1
ATOM 1178 C C . GLY B 2 35 ? -8.301 -0.650 -8.814 1.00 9.60 35 GLY B C 1
ATOM 1179 O O . GLY B 2 35 ? -8.184 -0.683 -7.571 1.00 10.26 35 GLY B O 1
ATOM 1180 N N . ILE B 2 36 ? -7.882 0.359 -9.571 1.00 9.13 36 ILE B N 1
ATOM 1181 C CA A ILE B 2 36 ? -7.427 1.602 -8.936 0.70 9.59 36 ILE B CA 1
ATOM 1182 C CA B ILE B 2 36 ? -7.253 1.596 -9.094 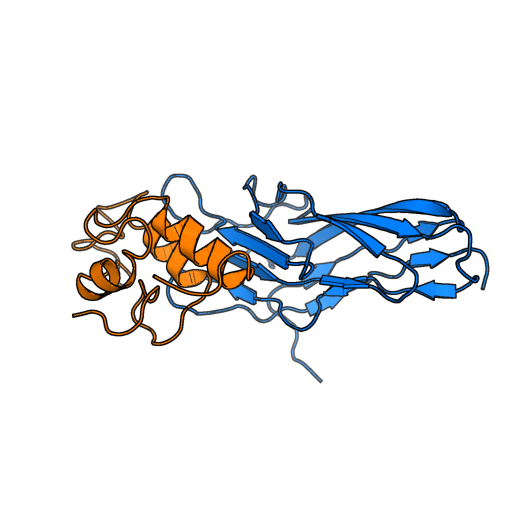0.30 8.76 36 ILE B CA 1
ATOM 1183 C C . ILE B 2 36 ? -8.039 2.773 -9.687 1.00 8.23 36 ILE B C 1
ATOM 1184 O O . ILE B 2 36 ? -8.489 2.653 -10.834 1.00 8.44 36 ILE B O 1
ATOM 1193 N N . VAL B 2 37 ? -8.138 3.899 -8.976 1.00 7.57 37 VAL B N 1
ATOM 1194 C CA . VAL B 2 37 ? -8.643 5.147 -9.577 1.00 6.81 37 VAL B CA 1
ATOM 1195 C C . VAL B 2 37 ? -7.444 6.078 -9.773 1.00 6.42 37 VAL B C 1
ATOM 1196 O O . VAL B 2 37 ? -6.767 6.484 -8.807 1.00 6.15 37 VAL B O 1
ATOM 1200 N N . ASP B 2 38 ? -7.141 6.339 -11.034 1.00 6.04 38 ASP B N 1
ATOM 1201 C CA . ASP B 2 38 ? -6.053 7.245 -11.377 1.00 5.85 38 ASP B CA 1
ATOM 1202 C C . ASP B 2 38 ? -6.373 7.963 -12.692 1.00 5.30 38 ASP B C 1
ATOM 1203 O O . ASP B 2 38 ? -7.476 7.832 -13.252 1.00 4.98 38 ASP B O 1
ATOM 1208 N N . ILE B 2 39 ? -5.423 8.744 -13.176 1.00 5.06 39 ILE B N 1
ATOM 1209 C CA . ILE B 2 39 ? -5.719 9.641 -14.282 1.00 4.72 39 ILE B CA 1
ATOM 1210 C C . ILE B 2 39 ? -6.023 8.869 -15.552 1.00 4.82 39 ILE B C 1
ATOM 1211 O O . ILE B 2 39 ? -6.653 9.422 -16.457 1.00 4.48 39 ILE B O 1
ATOM 1216 N N . SER B 2 40 ? -5.605 7.596 -15.643 1.00 4.86 40 SER B N 1
ATOM 1217 C CA . SER B 2 40 ? -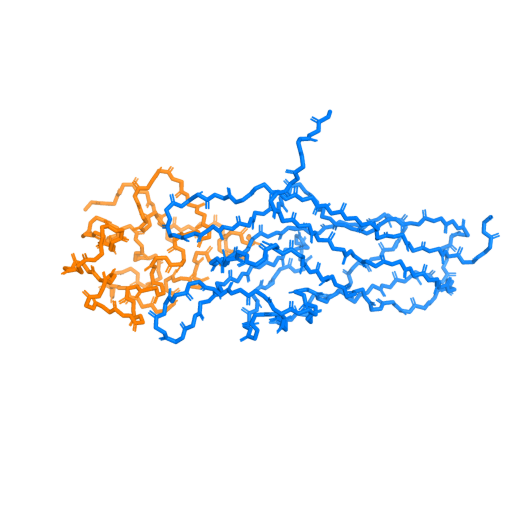5.964 6.777 -16.830 1.00 4.99 40 SER B CA 1
ATOM 1218 C C . SER B 2 40 ? -7.481 6.574 -16.955 1.00 4.80 40 SER B C 1
ATOM 1219 O O . SER B 2 40 ? -8.039 6.346 -18.053 1.00 4.49 40 SER B O 1
ATOM 1222 N N . ASP B 2 41 ? -8.159 6.640 -15.819 1.00 4.57 41 ASP B N 1
ATOM 1223 C CA . ASP B 2 41 ? -9.620 6.565 -15.835 1.00 4.46 41 ASP B CA 1
ATOM 1224 C C . ASP B 2 41 ? -10.222 7.792 -16.497 1.00 4.30 41 ASP B C 1
ATOM 1225 O O . ASP B 2 41 ? -11.188 7.657 -17.228 1.00 4.22 41 ASP B O 1
ATOM 1230 N N . ALA B 2 42 ? -9.643 8.981 -16.296 1.00 4.33 42 ALA B N 1
ATOM 1231 C CA . ALA B 2 42 ? -10.098 10.149 -17.023 1.00 4.47 42 ALA B CA 1
ATOM 1232 C C . ALA B 2 42 ? -9.785 10.037 -18.514 1.00 4.62 42 ALA B C 1
ATOM 1233 O O . ALA B 2 42 ? -10.618 10.382 -19.365 1.00 4.84 42 ALA B O 1
ATOM 1235 N N . VAL B 2 43 ? -8.604 9.493 -18.841 1.00 5.20 43 VAL B N 1
ATOM 1236 C CA . VAL B 2 43 ? -8.245 9.257 -20.233 1.00 5.19 43 VAL B CA 1
ATOM 1237 C C . VAL B 2 43 ? -9.280 8.367 -20.942 1.00 5.57 43 VAL B C 1
ATOM 1238 O O . VAL B 2 43 ? -9.752 8.699 -22.034 1.00 5.61 43 VAL B O 1
ATOM 1242 N N . ILE B 2 44 ? -9.609 7.217 -20.366 1.00 5.58 44 ILE B N 1
ATOM 1243 C CA . ILE B 2 44 ? -10.502 6.316 -21.088 1.00 5.90 44 ILE B CA 1
ATOM 1244 C C . ILE B 2 44 ? -11.899 6.943 -21.346 1.00 5.91 44 ILE B C 1
ATOM 1245 O O . ILE B 2 44 ? -12.503 6.726 -22.408 1.00 5.44 44 ILE B O 1
ATOM 1250 N N . ILE B 2 45 ? -12.401 7.707 -20.388 1.00 5.85 45 ILE B N 1
ATOM 1251 C CA . ILE B 2 45 ? -13.633 8.418 -20.585 1.00 6.28 45 ILE B CA 1
ATOM 1252 C C . ILE B 2 45 ? -13.495 9.398 -21.763 1.00 6.70 45 ILE B C 1
ATOM 1253 O O . ILE B 2 45 ? -14.346 9.428 -22.649 1.00 6.43 45 ILE B O 1
ATOM 1258 N N . MET B 2 46 ? -12.407 10.181 -21.797 1.00 7.20 46 MET B N 1
ATOM 1259 C CA . MET B 2 46 ? -12.244 11.159 -22.876 1.00 8.33 46 MET B CA 1
ATOM 1260 C C . MET B 2 46 ? -12.119 10.465 -24.221 1.00 7.68 46 MET B C 1
ATOM 1261 O O . MET B 2 46 ? -12.655 10.943 -25.217 1.00 7.74 46 MET B O 1
ATOM 1266 N N . GLN B 2 47 ? -11.445 9.324 -24.246 1.00 7.23 47 GLN B N 1
ATOM 1267 C CA . GLN B 2 47 ? -11.272 8.590 -25.491 1.00 7.19 47 GLN B CA 1
ATOM 1268 C C . GLN B 2 47 ? -12.589 8.033 -25.978 1.00 7.10 47 GLN B C 1
ATOM 1269 O O . GLN B 2 47 ? -12.892 8.118 -27.195 1.00 6.93 47 GLN B O 1
ATOM 1275 N N . SER B 2 48 ? -13.387 7.493 -25.058 1.00 6.69 48 SER B N 1
ATOM 1276 C CA A SER B 2 48 ? -14.702 6.963 -25.441 0.50 6.95 48 SER B CA 1
ATOM 1277 C CA B SER B 2 48 ? -14.694 6.956 -25.439 0.50 7.24 48 SER B CA 1
ATOM 1278 C C . SER B 2 48 ? -15.572 8.046 -26.058 1.00 7.36 48 SER B C 1
ATOM 1279 O O . SER B 2 48 ? -16.290 7.787 -27.035 1.00 8.18 48 SER B O 1
ATOM 1284 N N . LEU B 2 49 ? -15.521 9.254 -25.493 1.00 7.43 49 LEU B N 1
ATOM 1285 C CA . LEU B 2 49 ? -16.317 10.366 -25.994 1.00 8.04 49 LEU B CA 1
ATOM 1286 C C . LEU B 2 49 ? -15.784 10.922 -27.330 1.00 8.60 49 LEU B C 1
ATOM 1287 O O . LEU B 2 49 ? -16.572 11.290 -28.216 1.00 9.25 49 LEU B O 1
ATOM 1292 N N . SER B 2 50 ? -14.469 10.949 -27.473 1.00 8.79 50 SER B N 1
ATOM 1293 C CA . SER B 2 50 ? -13.810 11.538 -28.657 1.00 9.86 50 SER B CA 1
ATOM 1294 C C . SER B 2 50 ? -13.860 10.636 -29.887 1.00 9.96 50 SER B C 1
ATOM 1295 O O . SER B 2 50 ? -13.923 11.147 -31.019 1.00 10.55 50 SER B O 1
ATOM 1298 N N . ASN B 2 51 ? -13.857 9.316 -29.679 1.00 9.47 51 ASN B N 1
ATOM 1299 C CA . ASN B 2 51 ? -13.861 8.355 -30.782 1.00 10.00 51 ASN B CA 1
ATOM 1300 C C . ASN B 2 51 ? -14.619 7.088 -30.366 1.00 9.91 51 ASN B C 1
ATOM 1301 O O . ASN B 2 51 ? -14.021 6.044 -30.104 1.00 9.59 51 ASN B O 1
ATOM 1306 N N . PRO B 2 52 ? -15.953 7.208 -30.287 1.00 9.75 52 PRO B N 1
ATOM 1307 C CA . PRO B 2 52 ? -16.782 6.099 -29.794 1.00 9.73 52 PRO B CA 1
ATOM 1308 C C . PRO B 2 52 ? -16.596 4.822 -30.620 1.00 9.77 52 PRO B C 1
ATOM 1309 O O . PRO B 2 52 ? -16.669 3.746 -30.057 1.00 9.02 52 PRO B O 1
ATOM 1313 N N . SER B 2 53 ? -16.346 4.913 -31.931 1.00 10.19 53 SER B N 1
ATOM 1314 C CA A SER B 2 53 ? -16.230 3.684 -32.730 0.70 10.55 53 SER B CA 1
ATOM 1315 C CA B SER B 2 53 ? -16.216 3.706 -32.753 0.30 10.22 53 SER B CA 1
ATOM 1316 C C . SER B 2 53 ? -14.976 2.912 -32.364 1.00 10.37 53 SER B C 1
ATOM 1317 O O . SER B 2 53 ? -14.930 1.689 -32.528 1.00 10.21 53 SER B O 1
ATOM 1322 N N . LYS B 2 54 ? -13.955 3.624 -31.867 1.00 9.60 54 LYS B N 1
ATOM 1323 C CA . LYS B 2 54 ? -12.729 2.971 -31.442 1.00 9.41 54 LYS B CA 1
ATOM 1324 C C . LYS B 2 54 ? -12.748 2.612 -29.984 1.00 8.57 54 LYS B C 1
ATOM 1325 O O . LYS B 2 54 ? -12.378 1.518 -29.602 1.00 8.21 54 LYS B O 1
ATOM 1331 N N . PHE B 2 55 ? -13.140 3.564 -29.141 1.00 7.88 55 PHE B N 1
ATOM 1332 C CA . PHE B 2 55 ? -12.941 3.445 -27.701 1.00 7.64 55 PHE B CA 1
ATOM 1333 C C . PHE B 2 55 ? -14.221 3.399 -26.859 1.00 7.23 55 PHE B C 1
ATOM 1334 O O . PHE B 2 55 ? -14.139 3.295 -25.623 1.00 6.90 55 PHE B O 1
ATOM 1342 N N . GLY B 2 56 ? -15.390 3.505 -27.480 1.00 7.01 56 GLY B N 1
ATOM 1343 C CA . GLY B 2 56 ? -16.642 3.383 -26.736 1.00 6.96 56 GLY B CA 1
ATOM 1344 C C . GLY B 2 56 ? -17.011 1.960 -26.339 1.00 6.92 56 GLY B C 1
ATOM 1345 O O . GLY B 2 56 ? -16.224 1.029 -26.528 1.00 6.94 56 GLY B O 1
ATOM 1346 N N . ARG B 2 57 ? -18.210 1.799 -25.772 1.00 6.93 57 ARG B N 1
ATOM 1347 C CA . ARG B 2 57 ? -18.628 0.522 -25.141 1.00 7.08 57 ARG B CA 1
ATOM 1348 C C . ARG B 2 57 ? -18.637 -0.650 -26.120 1.00 7.15 57 ARG B C 1
ATOM 1349 O O . ARG B 2 57 ? -18.392 -1.795 -25.717 1.00 7.34 57 ARG B O 1
ATOM 1357 N N . ASN B 2 58 ? -18.865 -0.348 -27.404 1.00 7.07 58 ASN B N 1
ATOM 1358 C CA . ASN B 2 58 ? -18.794 -1.346 -28.463 1.00 7.58 58 ASN B CA 1
ATOM 1359 C C . ASN B 2 58 ? -17.646 -1.105 -29.445 1.00 8.08 58 ASN B C 1
ATOM 1360 O O . ASN B 2 58 ? -17.702 -1.478 -30.635 1.00 8.36 58 ASN B O 1
ATOM 1365 N N . GLY B 2 59 ? -16.580 -0.506 -28.939 1.00 8.57 59 GLY B N 1
ATOM 1366 C CA . GLY B 2 59 ? -15.480 -0.066 -29.774 1.00 9.57 59 GLY B CA 1
ATOM 1367 C C . GLY B 2 59 ? -14.672 -1.208 -30.339 1.00 10.67 59 GLY B C 1
ATOM 1368 O O . GLY B 2 59 ? -14.705 -2.318 -29.817 1.00 10.23 59 GLY B O 1
ATOM 1369 N N . ASN B 2 60 ? -13.898 -0.921 -31.384 1.00 12.46 60 ASN B N 1
ATOM 1370 C CA . ASN B 2 60 ? -13.026 -1.936 -31.951 1.00 15.50 60 ASN B CA 1
ATOM 1371 C C . ASN B 2 60 ? -11.629 -2.036 -31.388 1.00 15.82 60 ASN B C 1
ATOM 1372 O O . ASN B 2 60 ? -10.920 -2.978 -31.725 1.00 18.63 60 ASN B O 1
ATOM 1377 N N . ASP B 2 61 ? -11.193 -1.091 -30.580 1.00 14.67 61 ASP B N 1
ATOM 1378 C CA . ASP B 2 61 ? -9.896 -1.210 -29.963 1.00 16.24 61 ASP B CA 1
ATOM 1379 C C . ASP B 2 61 ? -9.991 -2.153 -28.796 1.00 16.85 61 ASP B C 1
ATOM 1380 O O . ASP B 2 61 ? -10.965 -2.097 -28.043 1.00 16.04 61 ASP B O 1
ATOM 1385 N N . GLU B 2 62 ? -8.947 -2.953 -28.596 1.00 19.23 62 GLU B N 1
ATOM 1386 C CA . GLU B 2 62 ? -8.889 -3.864 -27.452 1.00 21.67 62 GLU B CA 1
ATOM 1387 C C . GLU B 2 62 ? -9.077 -3.165 -26.101 1.00 19.88 62 GLU B C 1
ATOM 1388 O O . GLU B 2 62 ? -9.635 -3.747 -25.198 1.00 20.23 62 GLU B O 1
ATOM 1394 N N . HIS B 2 63 ? -8.625 -1.921 -25.982 1.00 17.71 63 HIS B N 1
ATOM 1395 C CA . HIS B 2 63 ? -8.782 -1.176 -24.723 1.00 18.27 63 HIS B CA 1
ATOM 1396 C C . HIS B 2 63 ? -9.956 -0.204 -24.740 1.00 14.68 63 HIS B C 1
ATOM 1397 O O . HIS B 2 63 ? -9.919 0.827 -24.054 1.00 13.24 63 HIS B O 1
ATOM 1404 N N . HIS B 2 64 ? -11.011 -0.520 -25.498 1.00 11.27 64 HIS B N 1
ATOM 1405 C CA . HIS B 2 64 ? -12.224 0.276 -25.428 1.00 9.72 64 HIS B CA 1
ATOM 1406 C C . HIS B 2 64 ? -12.844 0.177 -24.029 1.00 8.68 64 HIS B C 1
ATOM 1407 O O . HIS B 2 64 ? -12.622 -0.778 -23.286 1.00 8.63 64 HIS B O 1
ATOM 1414 N N . ILE B 2 65 ? -13.601 1.204 -23.651 1.00 7.74 65 ILE B N 1
ATOM 1415 C CA . ILE B 2 65 ? -14.289 1.199 -22.358 1.00 7.47 65 ILE B CA 1
ATOM 1416 C C . ILE B 2 65 ? -15.339 0.094 -22.357 1.00 7.44 65 ILE B C 1
ATOM 1417 O O . ILE B 2 65 ? -15.918 -0.227 -23.399 1.00 7.21 65 ILE B O 1
ATOM 1422 N N . THR B 2 66 ? -15.536 -0.520 -21.199 1.00 7.27 66 THR B N 1
ATOM 1423 C CA . THR B 2 66 ? -16.493 -1.592 -21.081 1.00 7.69 66 THR B CA 1
ATOM 1424 C C . THR B 2 66 ? -17.770 -1.106 -20.410 1.00 7.27 66 THR B C 1
ATOM 1425 O O . THR B 2 66 ? -17.814 -0.021 -19.820 1.00 7.01 66 THR B O 1
ATOM 1429 N N . ALA B 2 67 ? -18.818 -1.910 -20.502 1.00 7.25 67 ALA B N 1
ATOM 1430 C CA . ALA B 2 67 ? -20.070 -1.575 -19.787 1.00 7.64 67 ALA B CA 1
ATOM 1431 C C . ALA B 2 67 ? -19.856 -1.336 -18.297 1.00 8.05 67 ALA B C 1
ATOM 1432 O O . ALA B 2 67 ? -20.402 -0.376 -17.718 1.00 8.05 67 ALA B O 1
ATOM 1434 N N . GLN B 2 68 ? -19.075 -2.203 -17.661 1.00 8.16 68 GLN B N 1
ATOM 1435 C CA . GLN B 2 68 ? -18.797 -2.060 -16.240 1.00 9.07 68 GLN B CA 1
ATOM 1436 C C . GLN B 2 68 ? -18.032 -0.762 -16.013 1.00 7.91 68 GLN B C 1
ATOM 1437 O O . GLN B 2 68 ? -18.297 -0.026 -15.039 1.00 7.35 68 GLN B O 1
ATOM 1443 N N . GLY B 2 69 ? -17.117 -0.457 -16.931 1.00 7.26 69 GLY B N 1
ATOM 1444 C CA . GLY B 2 69 ? -16.367 0.784 -16.857 1.00 7.10 69 GLY B CA 1
ATOM 1445 C C . GLY B 2 69 ? -17.263 2.026 -16.946 1.00 6.74 69 GLY B C 1
ATOM 1446 O O . GLY B 2 69 ? -17.023 3.038 -16.255 1.00 6.55 69 GLY B O 1
ATOM 1447 N N . GLU B 2 70 ? -18.288 1.979 -17.793 1.00 6.74 70 GLU B N 1
ATOM 1448 C CA . GLU B 2 70 ? -19.228 3.093 -17.895 1.00 7.08 70 GLU B CA 1
ATOM 1449 C C . GLU B 2 70 ? -20.053 3.260 -16.642 1.00 7.19 70 GLU B C 1
ATOM 1450 O O . GLU B 2 70 ? -20.453 4.385 -16.314 1.00 7.30 70 GLU B O 1
ATOM 1456 N N . LEU B 2 71 ? -20.374 2.164 -15.970 1.00 7.20 71 LEU B N 1
ATOM 1457 C CA . LEU B 2 71 ? -21.071 2.259 -14.668 1.00 7.43 71 LEU B CA 1
ATOM 1458 C C . LEU B 2 71 ? -20.137 2.860 -13.625 1.00 6.58 71 LEU B C 1
ATOM 1459 O O . LEU B 2 71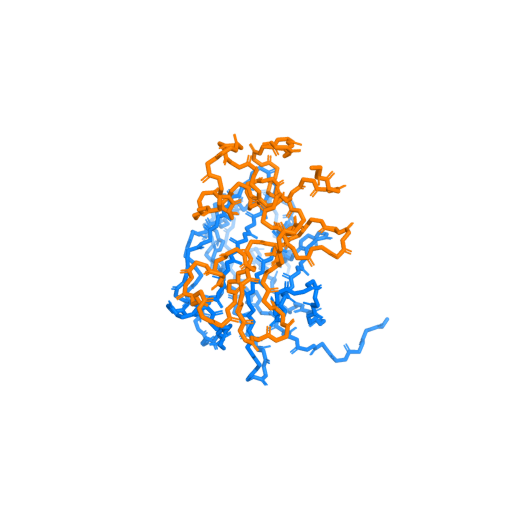 ? -20.522 3.789 -12.924 1.00 6.20 71 LEU B O 1
ATOM 1464 N N . ASN B 2 72 ? -18.920 2.330 -13.533 1.00 6.19 72 ASN B N 1
ATOM 1465 C CA . ASN B 2 72 ? -17.952 2.842 -12.560 1.00 5.93 72 ASN B CA 1
ATOM 1466 C C . ASN B 2 72 ? -17.592 4.306 -12.766 1.00 5.43 72 ASN B C 1
ATOM 1467 O O . ASN B 2 72 ? -17.346 5.051 -11.815 1.00 5.52 72 ASN B O 1
ATOM 1472 N N . GLY B 2 73 ? -17.535 4.700 -14.022 1.00 4.96 73 GLY B N 1
ATOM 1473 C CA . GLY B 2 73 ? -17.105 6.019 -14.385 1.00 4.75 73 GLY B CA 1
ATOM 1474 C C . GLY B 2 73 ? -18.125 7.119 -14.243 1.00 4.63 73 GLY B C 1
ATOM 1475 O O . GLY B 2 73 ? -17.769 8.294 -14.356 1.00 4.69 73 GLY B O 1
ATOM 1476 N N . ASP B 2 74 ? -19.371 6.754 -13.969 1.00 4.74 74 ASP B N 1
ATOM 1477 C CA . ASP B 2 74 ? -20.479 7.736 -13.913 1.00 4.80 74 ASP B CA 1
ATOM 1478 C C . ASP B 2 74 ? -20.530 8.331 -12.510 1.00 5.05 74 ASP B C 1
ATOM 1479 O O . ASP B 2 74 ? -21.439 8.048 -11.708 1.00 5.36 74 ASP B O 1
ATOM 1484 N N . VAL B 2 75 ? -19.506 9.137 -12.232 1.00 4.94 75 VAL B N 1
ATOM 1485 C CA . VAL B 2 75 ? -19.262 9.681 -10.893 1.00 5.29 75 VAL B CA 1
ATOM 1486 C C . VAL B 2 75 ? -19.865 11.100 -10.743 1.00 5.45 75 VAL B C 1
ATOM 1487 O O . VAL B 2 75 ? -20.109 11.555 -9.624 1.00 6.42 75 VAL B O 1
ATOM 1491 N N . ASN B 2 76 ? -20.033 11.792 -11.863 1.00 5.39 76 ASN B N 1
ATOM 1492 C CA . ASN B 2 76 ? -20.647 13.103 -11.898 1.00 5.54 76 ASN B CA 1
ATOM 1493 C C . ASN B 2 76 ? -22.091 12.932 -12.324 1.00 5.61 76 ASN B C 1
ATOM 1494 O O . ASN B 2 76 ? -22.359 12.316 -13.353 1.00 5.61 76 ASN B O 1
ATOM 1499 N N . GLU B 2 77 ? -23.004 13.472 -11.540 1.00 5.96 77 GLU B N 1
ATOM 1500 C CA . GLU B 2 77 ? -24.441 13.387 -11.830 1.00 6.12 77 GLU B CA 1
ATOM 1501 C C . GLU B 2 77 ? -24.844 11.929 -12.112 1.00 5.97 77 GLU B C 1
ATOM 1502 O O . GLU B 2 77 ? -25.548 11.635 -13.073 1.00 5.64 77 GLU B O 1
ATOM 1508 N N . ASN B 2 78 ? -24.371 11.014 -11.251 1.00 6.08 78 ASN B N 1
ATOM 1509 C CA . ASN B 2 78 ? -24.648 9.595 -11.422 1.00 6.21 78 ASN B CA 1
ATOM 1510 C C . ASN B 2 78 ? -26.103 9.342 -11.889 1.00 6.08 78 ASN B C 1
ATOM 1511 O O . ASN B 2 78 ? -27.066 9.811 -11.248 1.00 6.33 78 ASN B O 1
ATOM 1516 N N . GLY B 2 79 ? -26.249 8.589 -12.972 1.00 5.93 79 GLY B N 1
ATOM 1517 C CA . GLY B 2 79 ? -27.539 8.395 -13.608 1.00 6.24 79 GLY B CA 1
ATOM 1518 C C . GLY B 2 79 ? -27.614 8.994 -14.992 1.00 6.05 79 GLY B C 1
ATOM 1519 O O . GLY B 2 79 ? -28.432 8.552 -15.815 1.00 6.47 79 GLY B O 1
ATOM 1520 N N . ASN B 2 80 ? -26.761 9.982 -15.290 1.00 5.74 80 ASN B N 1
ATOM 1521 C CA . ASN B 2 80 ? -26.767 10.562 -16.624 1.00 5.81 80 ASN B CA 1
ATOM 1522 C C . ASN B 2 80 ? -25.745 9.924 -17.586 1.00 5.59 80 ASN B C 1
ATOM 1523 O O . ASN B 2 80 ? -25.605 10.373 -18.741 1.00 6.04 80 ASN B O 1
ATOM 1528 N N . GLY B 2 81 ? -25.048 8.887 -17.133 1.00 5.41 81 GLY B N 1
ATOM 1529 C CA . GLY B 2 81 ? -24.068 8.227 -18.006 1.00 5.55 81 GLY B CA 1
ATOM 1530 C C . GLY B 2 81 ? -22.791 9.005 -18.121 1.00 5.66 81 GLY B C 1
ATOM 1531 O O . GLY B 2 81 ? -22.489 9.843 -17.259 1.00 5.84 81 GLY B O 1
ATOM 1532 N N . ILE B 2 82 ? -22.019 8.704 -19.164 1.00 5.73 82 ILE B N 1
ATOM 1533 C CA . ILE B 2 82 ? -20.670 9.217 -19.272 1.00 5.45 82 ILE B CA 1
ATOM 1534 C C . ILE B 2 82 ? -20.632 10.491 -20.087 1.00 5.44 82 ILE B C 1
ATOM 1535 O O . ILE B 2 82 ? -21.071 10.532 -21.265 1.00 5.47 82 ILE B O 1
ATOM 1540 N N . THR B 2 83 ? -20.145 11.554 -19.449 1.00 5.27 83 THR B N 1
ATOM 1541 C CA . THR B 2 83 ? -19.902 12.812 -20.134 1.00 5.53 83 THR B CA 1
ATOM 1542 C C . THR B 2 83 ? -18.527 13.347 -19.738 1.00 5.67 83 THR B C 1
ATOM 1543 O O . THR B 2 83 ? -17.874 12.793 -18.859 1.00 5.14 83 THR B O 1
ATOM 1547 N N . ASN B 2 84 ? -18.124 14.459 -20.361 1.00 6.30 84 ASN B N 1
ATOM 1548 C CA A ASN B 2 84 ? -16.833 15.088 -20.038 0.70 7.19 84 ASN B CA 1
ATOM 1549 C CA B ASN B 2 84 ? -16.847 15.096 -20.038 0.30 6.06 84 ASN B CA 1
ATOM 1550 C C . ASN B 2 84 ? -16.696 15.358 -18.536 1.00 6.19 84 ASN B C 1
ATOM 1551 O O . ASN B 2 84 ? -15.610 15.225 -17.956 1.00 5.72 84 ASN B O 1
ATOM 1560 N N . ALA B 2 85 ? -17.802 15.744 -17.896 1.00 5.69 85 ALA B N 1
ATOM 1561 C CA . ALA B 2 85 ? -17.783 16.084 -16.487 1.00 5.39 85 ALA B CA 1
ATOM 1562 C C . ALA B 2 85 ? -17.405 14.929 -15.586 1.00 5.07 85 ALA B C 1
ATOM 1563 O O . ALA B 2 85 ? -16.923 15.145 -14.469 1.00 4.78 85 ALA B O 1
ATOM 1565 N N . ASP B 2 86 ? -17.607 13.691 -16.041 1.00 4.72 86 ASP B N 1
ATOM 1566 C CA . ASP B 2 86 ? -17.143 12.515 -15.269 1.00 4.62 86 ASP B CA 1
ATOM 1567 C C . ASP B 2 86 ? -15.604 12.456 -15.181 1.00 4.66 86 ASP B C 1
ATOM 1568 O O . ASP B 2 86 ? -15.030 12.170 -14.115 1.00 4.50 86 ASP B O 1
ATOM 1573 N N . ALA B 2 87 ? -14.954 12.745 -16.305 1.00 4.89 87 ALA B N 1
ATOM 1574 C CA . ALA B 2 87 ? -13.488 12.832 -16.350 1.00 4.80 87 ALA B CA 1
ATOM 1575 C C . ALA B 2 87 ? -12.994 13.949 -15.460 1.00 4.90 87 ALA B C 1
ATOM 1576 O O . ALA B 2 87 ? -12.064 13.757 -14.679 1.00 4.86 87 ALA B O 1
ATOM 1578 N N . LEU B 2 88 ? -13.627 15.120 -15.542 1.00 5.05 88 LEU B N 1
ATOM 1579 C CA . LEU B 2 88 ? -13.237 16.246 -14.683 1.00 5.46 88 LEU B CA 1
ATOM 1580 C C . LEU B 2 88 ? -13.391 15.920 -13.229 1.00 5.15 88 LEU B C 1
ATOM 1581 O O . LEU B 2 88 ? -12.553 16.331 -12.417 1.00 5.43 88 LEU B O 1
ATOM 1586 N N . ALA B 2 89 ? -14.464 15.200 -12.862 1.00 5.03 89 ALA B N 1
ATOM 1587 C CA . ALA B 2 89 ? -14.656 14.812 -11.468 1.00 4.93 89 ALA B CA 1
ATOM 1588 C C . ALA B 2 89 ? -13.521 13.911 -10.956 1.00 4.59 89 ALA B C 1
ATOM 1589 O O . ALA B 2 89 ? -13.049 14.049 -9.806 1.00 4.46 89 ALA B O 1
ATOM 1591 N N . ILE B 2 90 ? -13.091 12.978 -11.793 1.00 4.50 90 ILE B N 1
ATOM 1592 C CA . ILE B 2 90 ? -11.962 12.114 -11.443 1.00 4.52 90 ILE B CA 1
ATOM 1593 C C . ILE B 2 90 ? -10.722 12.986 -11.206 1.00 4.65 90 ILE B C 1
ATOM 1594 O O . ILE B 2 90 ? -9.999 12.791 -10.215 1.00 4.59 90 ILE B O 1
ATOM 1599 N N . GLN B 2 91 ? -10.460 13.942 -12.104 1.00 4.79 91 GLN B N 1
ATOM 1600 C CA . GLN B 2 91 ? -9.349 14.882 -11.902 1.00 4.99 91 GLN B CA 1
ATOM 1601 C C . GLN B 2 91 ? -9.471 15.641 -10.584 1.00 5.18 91 GLN B C 1
ATOM 1602 O O . GLN B 2 91 ? -8.482 15.783 -9.864 1.00 4.97 91 GLN B O 1
ATOM 1608 N N . LYS B 2 92 ? -10.673 16.105 -10.252 1.00 5.57 92 LYS B N 1
ATOM 1609 C CA . LYS B 2 92 ? -10.859 16.841 -8.997 1.00 6.08 92 LYS B CA 1
ATOM 1610 C C . LYS B 2 92 ? -10.533 15.962 -7.791 1.00 5.75 92 LYS B C 1
ATOM 1611 O O . LYS B 2 92 ? -9.879 16.377 -6.812 1.00 5.41 92 LYS B O 1
ATOM 1617 N N . TYR B 2 93 ? -11.036 14.736 -7.834 1.00 5.52 93 TYR B N 1
ATOM 1618 C CA . TYR B 2 93 ? -10.774 13.768 -6.764 1.00 5.95 93 TYR B CA 1
ATOM 1619 C C . TYR B 2 93 ? -9.275 13.529 -6.583 1.00 5.68 93 TYR B C 1
ATOM 1620 O O . TYR B 2 93 ? -8.721 13.582 -5.459 1.00 5.74 93 TYR B O 1
ATOM 1629 N N . LEU B 2 94 ? -8.587 13.316 -7.694 1.00 5.32 94 LEU B N 1
ATOM 1630 C CA . LEU B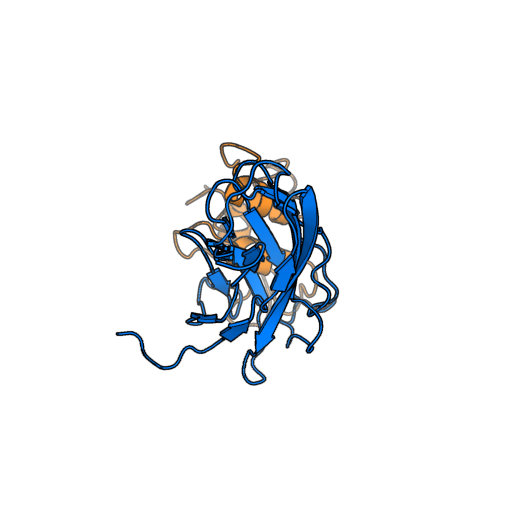 2 94 ? -7.132 13.066 -7.648 1.00 5.40 94 LEU B CA 1
ATOM 1631 C C . LEU B 2 94 ? -6.346 14.236 -7.062 1.00 5.67 94 LEU B C 1
ATOM 1632 O O . LEU B 2 94 ? -5.301 14.030 -6.405 1.00 5.53 94 LEU B O 1
ATOM 1637 N N . LEU B 2 95 ? -6.882 15.437 -7.263 1.00 5.87 95 LEU B N 1
ATOM 1638 C CA . LEU B 2 95 ? -6.277 16.681 -6.761 1.00 6.44 95 LEU B CA 1
ATOM 1639 C C . LEU B 2 95 ? -6.731 17.069 -5.356 1.00 7.46 95 LEU B C 1
ATOM 1640 O O . LEU B 2 95 ? -6.336 18.128 -4.839 1.00 7.69 95 LEU B O 1
ATOM 1645 N N . ASN B 2 96 ? -7.552 16.229 -4.735 1.00 8.45 96 ASN B N 1
ATOM 1646 C CA . ASN B 2 96 ? -8.144 16.534 -3.427 1.00 10.28 96 ASN B CA 1
ATOM 1647 C C . ASN B 2 96 ? -8.966 17.812 -3.425 1.00 9.89 96 ASN B C 1
ATOM 1648 O O . ASN B 2 96 ? -9.081 18.479 -2.395 1.00 10.01 96 ASN B O 1
ATOM 1653 N N . LEU B 2 97 ? -9.549 18.151 -4.569 1.00 9.17 97 LEU B N 1
ATOM 1654 C CA . LEU B 2 97 ? -10.509 19.249 -4.645 1.00 9.73 97 LEU B CA 1
ATOM 1655 C C . LEU B 2 97 ? -11.887 18.803 -4.154 1.00 10.45 97 LEU B C 1
ATOM 1656 O O . LEU B 2 97 ? -12.686 19.647 -3.694 1.00 10.40 97 LEU B O 1
ATOM 1661 N N . ILE B 2 98 ? -12.166 17.500 -4.288 1.00 10.43 98 ILE B N 1
ATOM 1662 C CA . ILE B 2 98 ? -13.318 16.856 -3.669 1.00 11.23 98 ILE B CA 1
ATOM 1663 C C . ILE B 2 98 ? -12.810 15.623 -2.929 1.00 12.20 98 ILE B C 1
ATOM 1664 O O . ILE B 2 98 ? -11.766 15.058 -3.296 1.00 11.13 98 ILE B O 1
ATOM 1669 N N . GLY B 2 99 ? -13.561 15.209 -1.904 1.00 12.84 99 GLY B N 1
ATOM 1670 C CA . GLY B 2 99 ? -13.128 14.149 -0.981 1.00 14.43 99 GLY B CA 1
ATOM 1671 C C . GLY B 2 99 ? -13.434 12.736 -1.412 1.00 15.06 99 GLY B C 1
ATOM 1672 O O . GLY B 2 99 ? -12.787 11.787 -0.957 1.00 16.14 99 GLY B O 1
ATOM 1673 N N . ASN B 2 100 ? -14.409 12.590 -2.288 1.00 15.94 100 ASN B N 1
ATOM 1674 C CA . ASN B 2 100 ? -14.770 11.273 -2.758 1.00 18.51 100 ASN B CA 1
ATOM 1675 C C . ASN B 2 100 ? -15.422 11.302 -4.099 1.00 19.15 100 ASN B C 1
ATOM 1676 O O . ASN B 2 100 ? -15.731 12.363 -4.639 1.00 18.33 100 ASN B O 1
ATOM 1681 N N . LEU B 2 101 ? -15.535 10.087 -4.624 1.00 20.24 101 LEU B N 1
ATOM 1682 C CA . LEU B 2 101 ? -16.408 9.747 -5.698 1.00 22.12 101 LEU B CA 1
ATOM 1683 C C . LEU B 2 101 ? -17.281 8.630 -5.099 1.00 27.38 101 LEU B C 1
ATOM 1684 O O . LEU B 2 101 ? -16.804 7.811 -4.268 1.00 25.78 101 LEU B O 1
ATOM 1689 N N . THR B 2 102 ? -18.545 8.615 -5.507 1.00 33.11 102 THR B N 1
ATOM 1690 C CA . THR B 2 102 ? -19.086 9.675 -6.383 1.00 34.70 102 THR B CA 1
ATOM 1691 C C . THR B 2 102 ? -18.840 11.061 -5.786 1.00 33.46 102 THR B C 1
ATOM 1692 O O . THR B 2 102 ? -18.960 12.057 -6.489 1.00 32.92 102 THR B O 1
#

Secondary structure (DSSP, 8-state):
--PPPSEEEE---EEE-TT-EEEEEEEEE-TT--B-EEEEEEEE-TT-EEEEE-SEEGGGTEEPEEEGGGTEEEEE-B-TTS-BB---SS-SEEEEEE--TTPPSEEEEEEEEEEEEEE-SSSS-EE-EEEE--EEEES--/--SSTT-TT-SSS-SHHHHHHHHHHHH-HHHHSTT-SSTTPPPHHHHHHT--SSTTS---HHHHHHHHHHHTTSSS---

Organism: Ruminococcus flavefaciens (NCBI:txid1265)